Protein AF-0000000076219477 (afdb_homodimer)

Organism: NCBI:txid252671

Solvent-accessible surface area (backbone atoms only — not comparable to full-atom values): 20826 Å² total; per-residue (Å²): 132,78,74,73,70,75,82,69,81,62,61,83,49,70,67,55,50,60,68,28,55,40,70,63,41,78,89,27,73,68,35,37,46,18,29,39,30,30,56,47,82,50,68,60,58,41,40,30,41,45,12,40,71,57,21,25,40,77,76,49,69,50,77,36,80,88,79,38,26,39,40,36,32,34,29,62,70,68,73,87,73,59,63,60,43,90,82,37,52,66,61,28,51,31,57,56,44,70,33,51,40,31,37,34,37,34,31,47,46,81,48,80,42,97,67,62,57,52,76,89,51,76,56,56,56,53,39,55,55,31,40,30,34,25,31,83,48,47,68,62,49,51,52,49,40,51,76,73,64,50,54,73,47,73,40,89,90,37,90,69,35,33,27,36,47,49,86,82,58,51,39,32,36,42,30,46,57,71,75,76,65,74,81,61,69,74,111,130,77,75,74,70,76,84,72,81,61,62,83,49,72,68,56,51,61,67,31,53,39,70,62,40,76,86,28,72,67,36,37,46,18,29,40,30,31,57,47,82,48,67,58,58,40,39,29,40,44,11,40,71,57,22,25,42,76,76,50,69,49,77,38,79,89,80,39,27,38,38,36,33,34,30,62,70,67,74,87,74,59,62,59,44,90,81,37,51,67,60,27,50,31,56,57,45,70,33,51,41,31,37,35,39,33,32,48,47,81,46,80,41,98,67,62,59,52,75,89,50,76,58,58,61,50,41,54,56,32,41,29,34,26,29,85,48,48,69,63,50,50,51,49,41,51,75,72,63,49,55,74,46,74,40,90,90,37,89,70,36,35,28,35,48,49,87,81,56,51,40,32,37,42,28,45,56,70,75,76,66,73,81,62,69,75,110

Nearest PDB structures (foldseek):
  7wsz-assembly1_B  TM=8.412E-01  e=2.397E-16  Homo sapiens
  4kyh-assembly1_A  TM=8.208E-01  e=1.751E-16  Mus musculus
  7wsz-assembly1_A  TM=8.347E-01  e=3.083E-16  Homo sapiens
  1bh5-assembly1_B  TM=8.308E-01  e=6.980E-16  Homo sapiens
  4x2a-assembly1_B  TM=8.405E-01  e=2.033E-15  Mus musculus

InterPro domains:
  IPR004360 Glyoxalase/fosfomycin resistance/dioxygenase domain [PF00903] (34-174)
  IPR029068 Glyoxalase/Bleomycin resistance protein/Dihydroxybiphenyl dioxygenase [G3DSA:3.10.180.10] (10-177)
  IPR029068 Glyoxalase/Bleomycin resistance protein/Dihydroxybiphenyl dioxygenase [SSF54593] (36-178)

Foldseek 3Di:
DPPPPPPPCPDDDPVRVVVVDDDDDPVCPQPDALEAEDEDFDVVLQVCCCCPLVNWDFLDWDADPVQQKIKTKTFDDDPVPQDDCVVPVPVNVCVSRSDDGIYIYIHHPVGPPPPPCVVVDRPDPPPDAAAEDADADQVVSVVSCVVVPWDWAADPVDNQWIWTAGPRGGTYIYHYPCVDDPVPVVD/DPPPPPPPCPDDDPVRVVVVDDDDDPVCPQPDALEAEDEDFDVVLQVCCCCPLVNWDFLDWDADPVQQKIKTKTFDDDPVPQDDCVVPVPVNVCVSRSDDGIYIYIHHPVGVPVPPPPVVDGPDPPPDAAAEDADADQVVSVVSCVVVPWDKAADPVDNQWIWTAGPRGGTYIYHYPCVPDPVPVVD

Structure (mmCIF, N/CA/C/O backbone):
data_AF-0000000076219477-model_v1
#
loop_
_entity.id
_entity.type
_entity.pdbx_description
1 polymer 'Glyoxalase/fosfomycin resistance/dioxygenase domain-containing protein'
#
loop_
_atom_site.group_PDB
_atom_site.id
_atom_site.type_symbol
_atom_site.label_atom_id
_atom_site.label_alt_id
_atom_site.label_comp_id
_atom_site.label_asym_id
_atom_site.label_entity_id
_atom_site.label_seq_id
_atom_site.pdbx_PDB_ins_code
_atom_site.Cartn_x
_atom_site.Cartn_y
_atom_site.Cartn_z
_atom_site.occupancy
_atom_site.B_iso_or_equiv
_atom_site.auth_seq_id
_atom_site.auth_comp_id
_atom_site.auth_asym_id
_atom_site.auth_atom_id
_atom_site.pdbx_PDB_model_num
ATOM 1 N N . MET A 1 1 ? 7.086 50.469 -8.141 1 22.86 1 MET A N 1
ATOM 2 C CA . MET A 1 1 ? 6.59 49.844 -6.91 1 22.86 1 MET A CA 1
ATOM 3 C C . MET A 1 1 ? 6.125 48.406 -7.172 1 22.86 1 MET A C 1
ATOM 5 O O . MET A 1 1 ? 5.129 48.188 -7.863 1 22.86 1 MET A O 1
ATOM 9 N N . THR A 1 2 ? 6.953 47.5 -7.469 1 29.52 2 THR A N 1
ATOM 10 C CA . THR A 1 2 ? 6.742 46.156 -8.008 1 29.52 2 THR A CA 1
ATOM 11 C C . THR A 1 2 ? 5.91 45.312 -7.051 1 29.52 2 THR A C 1
ATOM 13 O O . THR A 1 2 ? 6.277 45.156 -5.887 1 29.52 2 THR A O 1
ATOM 16 N N . SER A 1 3 ? 4.598 45.438 -7.059 1 29.31 3 SER A N 1
ATOM 17 C CA . SER A 1 3 ? 3.678 44.781 -6.145 1 29.31 3 SER A CA 1
ATOM 18 C C . SER A 1 3 ? 4.121 43.344 -5.863 1 29.31 3 SER A C 1
ATOM 20 O O . SER A 1 3 ? 4.328 42.562 -6.789 1 29.31 3 SER A O 1
ATOM 22 N N . VAL A 1 4 ? 5.047 43.156 -4.871 1 31.33 4 VAL A N 1
ATOM 23 C CA . VAL A 1 4 ? 5.363 41.844 -4.367 1 31.33 4 VAL A CA 1
ATOM 24 C C . VAL A 1 4 ? 4.094 41 -4.293 1 31.33 4 VAL A C 1
ATOM 26 O O . VAL A 1 4 ? 3.176 41.312 -3.529 1 31.33 4 VAL A O 1
ATOM 29 N N . VAL A 1 5 ? 3.48 40.625 -5.348 1 36.47 5 VAL A N 1
ATOM 30 C CA . VAL A 1 5 ? 2.424 39.625 -5.25 1 36.47 5 VAL A CA 1
ATOM 31 C C . VAL A 1 5 ? 2.742 38.656 -4.117 1 36.47 5 VAL A C 1
ATOM 33 O O . VAL A 1 5 ? 3.834 38.094 -4.07 1 36.47 5 VAL A O 1
ATOM 36 N N . GLU A 1 6 ? 2.422 38.781 -2.891 1 36.69 6 GLU A N 1
ATOM 37 C CA . GLU A 1 6 ? 2.549 37.906 -1.737 1 36.69 6 GLU A CA 1
ATOM 38 C C . GLU A 1 6 ? 2.5 36.438 -2.16 1 36.69 6 GLU A C 1
ATOM 40 O O . GLU A 1 6 ? 1.602 36.031 -2.9 1 36.69 6 GLU A O 1
ATOM 45 N N . GLU A 1 7 ? 3.5 35.594 -2.438 1 42.44 7 GLU A N 1
ATOM 46 C CA . GLU A 1 7 ? 3.758 34.25 -2.914 1 42.44 7 GLU A CA 1
ATOM 47 C C . GLU A 1 7 ? 2.676 33.281 -2.447 1 42.44 7 GLU A C 1
ATOM 49 O O . GLU A 1 7 ? 2.445 33.125 -1.245 1 42.44 7 GLU A O 1
ATOM 54 N N . GLY A 1 8 ? 1.402 33.125 -2.965 1 53.78 8 GLY A N 1
ATOM 55 C CA . GLY A 1 8 ? 0.161 32.375 -2.811 1 53.78 8 GLY A CA 1
ATOM 56 C C . GLY A 1 8 ? 0.357 31 -2.188 1 53.78 8 GLY A C 1
ATOM 57 O O . GLY A 1 8 ? 1.417 30.391 -2.34 1 53.78 8 GLY A O 1
ATOM 58 N N . VAL A 1 9 ? -0.187 30.812 -0.941 1 63.19 9 VAL A N 1
ATOM 59 C CA . VAL A 1 9 ? -0.087 29.625 -0.119 1 63.19 9 VAL A CA 1
ATOM 60 C C . VAL A 1 9 ? -0.309 28.375 -0.984 1 63.19 9 VAL A C 1
ATOM 62 O O . VAL A 1 9 ? -1.39 28.188 -1.549 1 63.19 9 VAL A O 1
ATOM 65 N N . LEU A 1 10 ? 0.719 27.672 -1.528 1 82.06 10 LEU A N 1
ATOM 66 C CA . LEU A 1 10 ? 0.743 26.531 -2.436 1 82.06 10 LEU A CA 1
ATOM 67 C C . LEU A 1 10 ? 0.233 25.266 -1.741 1 82.06 10 LEU A C 1
ATOM 69 O O . LEU A 1 10 ? -0.262 24.344 -2.396 1 82.06 10 LEU A O 1
ATOM 73 N N . TYR A 1 11 ? 0.264 25.344 -0.424 1 89.94 11 TYR A N 1
ATOM 74 C CA . TYR A 1 11 ? -0.129 24.172 0.359 1 89.94 11 TYR A CA 1
ATOM 75 C C . TYR A 1 11 ? -0.743 24.594 1.689 1 89.94 11 TYR A C 1
ATOM 77 O O . TYR A 1 11 ? -0.588 25.734 2.119 1 89.94 11 TYR A O 1
ATOM 85 N N . PRO A 1 12 ? -1.615 23.766 2.318 1 94.56 12 PRO A N 1
ATOM 86 C CA . PRO A 1 12 ? -2.268 24.125 3.584 1 94.56 12 PRO A CA 1
ATOM 87 C C . PRO A 1 12 ? -1.269 24.484 4.684 1 94.56 12 PRO A C 1
ATOM 89 O O . PRO A 1 12 ? -0.2 23.875 4.773 1 94.56 12 PRO A O 1
ATOM 92 N N . THR A 1 13 ? -1.597 25.375 5.5 1 95 13 THR A N 1
ATOM 93 C CA . THR A 1 13 ? -0.798 25.75 6.664 1 95 13 THR A CA 1
ATOM 94 C C . THR A 1 13 ? -0.937 24.703 7.773 1 95 13 THR A C 1
ATOM 96 O O . THR A 1 13 ? -1.846 23.875 7.738 1 95 13 THR A O 1
ATOM 99 N N . GLU A 1 14 ? -0.02 24.844 8.742 1 95.19 14 GLU A N 1
ATOM 100 C CA . GLU A 1 14 ? -0.086 23.969 9.898 1 95.19 14 GLU A CA 1
ATOM 101 C C . GLU A 1 14 ? -1.429 24.094 10.617 1 95.19 14 GLU A C 1
ATOM 103 O O . GLU A 1 14 ? -1.998 23.094 11.062 1 95.19 14 GLU A O 1
ATOM 108 N N . VAL A 1 15 ? -1.896 25.281 10.781 1 96.44 15 VAL A N 1
ATOM 109 C CA . VAL A 1 15 ? -3.158 25.531 11.469 1 96.44 15 VAL A CA 1
ATOM 110 C C . VAL A 1 15 ? -4.301 24.859 10.711 1 96.44 15 VAL A C 1
ATOM 112 O O . VAL A 1 15 ? -5.168 24.219 11.305 1 96.44 15 VAL A O 1
ATOM 115 N N . GLU A 1 16 ? -4.328 25.016 9.398 1 96.56 16 GLU A N 1
ATOM 116 C CA . GLU A 1 16 ? -5.355 24.391 8.562 1 96.56 16 GLU A CA 1
ATOM 117 C C . GLU A 1 16 ? -5.309 22.875 8.672 1 96.56 16 GLU A C 1
ATOM 119 O O . GLU A 1 16 ? -6.352 22.219 8.734 1 96.56 16 GLU A O 1
ATOM 124 N N . ILE A 1 17 ? -4.09 22.344 8.68 1 97.44 17 ILE A N 1
ATOM 125 C CA . ILE A 1 17 ? -3.906 20.906 8.797 1 97.44 17 ILE A CA 1
ATOM 126 C C . ILE A 1 17 ? -4.457 20.422 10.133 1 97.44 17 ILE A C 1
ATOM 128 O O . ILE A 1 17 ? -5.258 19.484 10.18 1 97.44 17 ILE A O 1
ATOM 132 N N . LYS A 1 18 ? -4.094 21.078 11.211 1 97.38 18 LYS A N 1
ATOM 133 C CA . LYS A 1 18 ? -4.531 20.672 12.547 1 97.38 18 LYS A CA 1
ATOM 134 C C . LYS A 1 18 ? -6.047 20.781 12.688 1 97.38 18 LYS A C 1
ATOM 136 O O . LYS A 1 18 ? -6.676 19.938 13.328 1 97.38 18 LYS A O 1
ATOM 141 N N . ASN A 1 19 ? -6.602 21.766 12.039 1 97.5 19 ASN A N 1
ATOM 142 C CA . ASN A 1 19 ? -8.047 21.969 12.094 1 97.5 19 ASN A CA 1
ATOM 143 C C . ASN A 1 19 ? -8.789 20.906 11.289 1 97.5 19 ASN A C 1
ATOM 145 O O . ASN A 1 19 ? -9.953 20.609 11.555 1 97.5 19 ASN A O 1
ATOM 149 N N . ALA A 1 20 ? -8.117 20.375 10.273 1 97.94 20 ALA A N 1
ATOM 150 C CA . ALA A 1 20 ? -8.742 19.391 9.414 1 97.94 20 ALA A CA 1
ATOM 151 C C . ALA A 1 20 ? -8.758 18.016 10.078 1 97.94 20 ALA A C 1
ATOM 153 O O . ALA A 1 20 ? -9.555 17.141 9.711 1 97.94 20 ALA A O 1
ATOM 154 N N . ILE A 1 21 ? -7.859 17.734 11.031 1 98.5 21 ILE A N 1
ATOM 155 C CA . ILE A 1 21 ? -7.762 16.453 11.711 1 98.5 21 ILE A CA 1
ATOM 156 C C . ILE A 1 21 ? -9.031 16.188 12.516 1 98.5 21 ILE A C 1
ATOM 158 O O . ILE A 1 21 ? -9.492 17.062 13.258 1 98.5 21 ILE A O 1
ATOM 162 N N . GLN A 1 22 ? -9.641 15.07 12.305 1 98 22 GLN A N 1
ATOM 163 C CA . GLN A 1 22 ? -10.82 14.648 13.047 1 98 22 GLN A CA 1
ATOM 164 C C . GLN A 1 22 ? -10.469 13.617 14.117 1 98 22 GLN A C 1
ATOM 166 O O . GLN A 1 22 ? -9.492 12.875 13.977 1 98 22 GLN A O 1
ATOM 171 N N . PRO A 1 23 ? -11.258 13.586 15.148 1 96.81 23 PRO A N 1
ATOM 172 C CA . PRO A 1 23 ? -11.031 12.539 16.141 1 96.81 23 PRO A CA 1
ATOM 173 C C . PRO A 1 23 ? -11.289 11.141 15.602 1 96.81 23 PRO A C 1
ATOM 175 O O . PRO A 1 23 ? -12.195 10.945 14.797 1 96.81 23 PRO A O 1
ATOM 178 N N . LYS A 1 24 ? -10.5 10.258 16.094 1 96.38 24 LYS A N 1
ATOM 179 C CA . LYS A 1 24 ? -10.672 8.859 15.703 1 96.38 24 LYS A CA 1
ATOM 180 C C . LYS A 1 24 ? -12 8.305 16.219 1 96.38 24 LYS A C 1
ATOM 182 O O . LYS A 1 24 ? -12.266 8.32 17.422 1 96.38 24 LYS A O 1
ATOM 187 N N . PRO A 1 25 ? -12.781 7.824 15.273 1 97.06 25 PRO A N 1
ATOM 188 C CA . PRO A 1 25 ? -14.016 7.188 15.75 1 97.06 25 PRO A CA 1
ATOM 189 C C . PRO A 1 25 ? -13.75 5.875 16.484 1 97.06 25 PRO A C 1
ATOM 191 O O . PRO A 1 25 ? -12.867 5.109 16.094 1 97.06 25 PRO A O 1
ATOM 194 N N . LYS A 1 26 ? -14.57 5.594 17.469 1 95.5 26 LYS A N 1
ATOM 195 C CA . LYS A 1 26 ? -14.406 4.398 18.297 1 95.5 26 LYS A CA 1
ATOM 196 C C . LYS A 1 26 ? -14.508 3.135 17.438 1 95.5 26 LYS A C 1
ATOM 198 O O . LYS A 1 26 ? -13.75 2.182 17.641 1 95.5 26 LYS A O 1
ATOM 203 N N . ILE A 1 27 ? -15.359 3.131 16.516 1 95.19 27 ILE A N 1
ATOM 204 C CA . ILE A 1 27 ? -15.625 1.941 15.703 1 95.19 27 ILE A CA 1
ATOM 205 C C . ILE A 1 27 ? -14.383 1.582 14.891 1 95.19 27 ILE A C 1
ATOM 207 O O . ILE A 1 27 ? -14.234 0.438 14.453 1 95.19 27 ILE A O 1
ATOM 211 N N . ALA A 1 28 ? -13.445 2.541 14.656 1 95.81 28 ALA A N 1
ATOM 212 C CA . ALA A 1 28 ? -12.328 2.336 13.742 1 95.81 28 ALA A CA 1
ATOM 213 C C . ALA A 1 28 ? -11.07 1.921 14.492 1 95.81 28 ALA A C 1
ATOM 215 O O . ALA A 1 28 ? -9.992 1.797 13.906 1 95.81 28 ALA A O 1
ATOM 216 N N . GLU A 1 29 ? -11.203 1.658 15.789 1 94.69 29 GLU A N 1
ATOM 217 C CA . GLU A 1 29 ? -10.062 1.355 16.641 1 94.69 29 GLU A CA 1
ATOM 218 C C . GLU A 1 29 ? -9.32 0.114 16.156 1 94.69 29 GLU A C 1
ATOM 220 O O . GLU A 1 29 ? -8.094 0.037 16.25 1 94.69 29 GLU A O 1
ATOM 225 N N . ASP A 1 30 ? -10.07 -0.846 15.523 1 93.88 30 ASP A N 1
ATOM 226 C CA . ASP A 1 30 ? -9.43 -2.098 15.125 1 93.88 30 ASP A CA 1
ATOM 227 C C . ASP A 1 30 ? -9.438 -2.256 13.609 1 93.88 30 ASP A C 1
ATOM 229 O O . ASP A 1 30 ? -9.352 -3.373 13.094 1 93.88 30 ASP A O 1
ATOM 233 N N . PHE A 1 31 ? -9.633 -1.105 12.906 1 97.19 31 PHE A N 1
ATOM 234 C CA . PHE A 1 31 ? -9.445 -1.153 11.461 1 97.19 31 PHE A CA 1
ATOM 235 C C . PHE A 1 31 ? -7.977 -1.38 11.117 1 97.19 31 PHE A C 1
ATOM 237 O O . PHE A 1 31 ? -7.09 -1.034 11.906 1 97.19 31 PHE A O 1
ATOM 244 N N . LEU A 1 32 ? -7.781 -1.981 10 1 96.75 32 LEU A N 1
ATOM 245 C CA . LEU A 1 32 ? -6.43 -2.34 9.594 1 96.75 32 LEU A CA 1
ATOM 246 C C . LEU A 1 32 ? -6.281 -2.266 8.078 1 96.75 32 LEU A C 1
ATOM 248 O O . LEU A 1 32 ? -7.168 -2.697 7.34 1 96.75 32 LEU A O 1
ATOM 252 N N . LEU A 1 33 ? -5.156 -1.639 7.613 1 98.38 33 LEU A N 1
ATOM 253 C CA . LEU A 1 33 ? -4.824 -1.738 6.199 1 98.38 33 LEU A CA 1
ATOM 254 C C . LEU A 1 33 ? -4.273 -3.121 5.863 1 98.38 33 LEU A C 1
ATOM 256 O O . LEU A 1 33 ? -3.068 -3.357 5.98 1 98.38 33 LEU A O 1
ATOM 260 N N . ALA A 1 34 ? -5.102 -3.953 5.363 1 97.69 34 ALA A N 1
ATOM 261 C CA . ALA A 1 34 ? -4.723 -5.352 5.184 1 97.69 34 ALA A CA 1
ATOM 262 C C . ALA A 1 34 ? -3.924 -5.543 3.898 1 97.69 34 ALA A C 1
ATOM 264 O O . ALA A 1 34 ? -3.064 -6.426 3.82 1 97.69 34 ALA A O 1
ATOM 265 N N . GLU A 1 35 ? -4.262 -4.762 2.902 1 97.81 35 GLU A N 1
ATOM 266 C CA . GLU A 1 35 ? -3.562 -4.957 1.635 1 97.81 35 GLU A CA 1
ATOM 267 C C . GLU A 1 35 ? -3.658 -3.717 0.753 1 97.81 35 GLU A C 1
ATOM 269 O O . GLU A 1 35 ? -4.52 -2.859 0.968 1 97.81 35 GLU A O 1
ATOM 274 N N . VAL A 1 36 ? -2.689 -3.605 -0.087 1 96.44 36 VAL A N 1
ATOM 275 C CA . VAL A 1 36 ? -2.73 -2.68 -1.214 1 96.44 36 VAL A CA 1
ATOM 276 C C . VAL A 1 36 ? -2.719 -3.459 -2.525 1 96.44 36 VAL A C 1
ATOM 278 O O . VAL A 1 36 ? -1.983 -4.441 -2.664 1 96.44 36 VAL A O 1
ATOM 281 N N . SER A 1 37 ? -3.551 -3.021 -3.447 1 93.5 37 SER A N 1
ATOM 282 C CA . SER A 1 37 ? -3.686 -3.756 -4.699 1 93.5 37 SER A CA 1
ATOM 283 C C . SER A 1 37 ? -3.197 -2.926 -5.883 1 93.5 37 SER A C 1
ATOM 285 O O . SER A 1 37 ? -3.504 -1.737 -5.98 1 93.5 37 SER A O 1
ATOM 287 N N . ILE A 1 38 ? -2.453 -3.572 -6.754 1 90.38 38 ILE A N 1
ATOM 288 C CA . ILE A 1 38 ? -2.029 -2.963 -8.008 1 90.38 38 ILE A CA 1
ATOM 289 C C . ILE A 1 38 ? -2.262 -3.938 -9.164 1 90.38 38 ILE A C 1
ATOM 291 O O . ILE A 1 38 ? -2.516 -5.121 -8.938 1 90.38 38 ILE A O 1
ATOM 295 N N . ARG A 1 39 ? -2.148 -3.402 -10.352 1 88.69 39 ARG A N 1
ATOM 296 C CA . ARG A 1 39 ? -2.25 -4.238 -11.547 1 88.69 39 ARG A CA 1
ATOM 297 C C . ARG A 1 39 ? -0.867 -4.578 -12.094 1 88.69 39 ARG A C 1
ATOM 299 O O . ARG A 1 39 ? 0.061 -3.773 -11.992 1 88.69 39 ARG A O 1
ATOM 306 N N . ILE A 1 40 ? -0.82 -5.758 -12.672 1 90.06 40 ILE A N 1
ATOM 307 C CA . ILE A 1 40 ? 0.445 -6.172 -13.266 1 90.06 40 ILE A CA 1
ATOM 308 C C . ILE A 1 40 ? 0.195 -6.746 -14.656 1 90.06 40 ILE A C 1
ATOM 310 O O . ILE A 1 40 ? -0.929 -7.133 -14.984 1 90.06 40 ILE A O 1
ATOM 314 N N . SER A 1 41 ? 1.311 -6.84 -15.453 1 87.94 41 SER A N 1
ATOM 315 C CA . SER A 1 41 ? 1.146 -7.25 -16.844 1 87.94 41 SER A CA 1
ATOM 316 C C . SER A 1 41 ? 1.877 -8.562 -17.125 1 87.94 41 SER A C 1
ATOM 318 O O . SER A 1 41 ? 1.594 -9.234 -18.109 1 87.94 41 SER A O 1
ATOM 320 N N . ASN A 1 42 ? 2.805 -8.93 -16.312 1 91.31 42 ASN A N 1
ATOM 321 C CA . ASN A 1 42 ? 3.598 -10.141 -16.484 1 91.31 42 ASN A CA 1
ATOM 322 C C . ASN A 1 42 ? 3.777 -10.891 -15.164 1 91.31 42 ASN A C 1
ATOM 324 O O . ASN A 1 42 ? 4.766 -10.68 -14.461 1 91.31 42 ASN A O 1
ATOM 328 N N . PRO A 1 43 ? 2.875 -11.82 -14.93 1 95.5 43 PRO A N 1
ATOM 329 C CA . PRO A 1 43 ? 2.863 -12.492 -13.625 1 95.5 43 PRO A CA 1
ATOM 330 C C . PRO A 1 43 ? 4.164 -13.234 -13.336 1 95.5 43 PRO A C 1
ATOM 332 O O . PRO A 1 43 ? 4.684 -13.156 -12.219 1 95.5 43 PRO A O 1
ATOM 335 N N . LEU A 1 44 ? 4.707 -13.906 -14.273 1 97.62 44 LEU A N 1
ATOM 336 C CA . LEU A 1 44 ? 5.879 -14.734 -14 1 97.62 44 LEU A CA 1
ATOM 337 C C . LEU A 1 44 ? 7.09 -13.867 -13.68 1 97.62 44 LEU A C 1
ATOM 339 O O . LEU A 1 44 ? 7.859 -14.18 -12.773 1 97.62 44 LEU A O 1
ATOM 343 N N . ALA A 1 45 ? 7.297 -12.742 -14.438 1 96.81 45 ALA A N 1
ATOM 344 C CA . ALA A 1 45 ? 8.359 -11.789 -14.117 1 96.81 45 ALA A CA 1
ATOM 345 C C . ALA A 1 45 ? 8.141 -11.172 -12.734 1 96.81 45 ALA A C 1
ATOM 347 O O . ALA A 1 45 ? 9.102 -10.945 -11.992 1 96.81 45 ALA A O 1
ATOM 348 N N . THR A 1 46 ? 6.867 -10.898 -12.453 1 97 46 THR A N 1
ATOM 349 C CA . THR A 1 46 ? 6.512 -10.328 -11.164 1 97 46 THR A CA 1
ATOM 350 C C . THR A 1 46 ? 6.867 -11.289 -10.031 1 97 46 THR A C 1
ATOM 352 O O . THR A 1 46 ? 7.508 -10.898 -9.055 1 97 46 THR A O 1
ATOM 355 N N . ILE A 1 47 ? 6.488 -12.531 -10.172 1 98.75 47 ILE A N 1
ATOM 356 C CA . ILE A 1 47 ? 6.746 -13.531 -9.148 1 98.75 47 ILE A CA 1
ATOM 357 C C . ILE A 1 47 ? 8.25 -13.672 -8.93 1 98.75 47 ILE A C 1
ATOM 359 O O . ILE A 1 47 ? 8.727 -13.664 -7.789 1 98.75 47 ILE A O 1
ATOM 363 N N . LYS A 1 48 ? 9.016 -13.711 -9.984 1 98.56 48 LYS A N 1
ATOM 364 C CA . LYS A 1 48 ? 10.469 -13.82 -9.883 1 98.56 48 LYS A CA 1
ATOM 365 C C . LYS A 1 48 ? 11.062 -12.617 -9.156 1 98.56 48 LYS A C 1
ATOM 367 O O . LYS A 1 48 ? 11.922 -12.773 -8.289 1 98.56 48 LYS A O 1
ATOM 372 N N . PHE A 1 49 ? 10.602 -11.469 -9.492 1 98.31 49 PHE A N 1
ATOM 373 C CA . PHE A 1 49 ? 11.141 -10.242 -8.914 1 98.31 49 PHE A CA 1
ATOM 374 C C . PHE A 1 49 ? 10.781 -10.133 -7.438 1 98.31 49 PHE A C 1
ATOM 376 O O . PHE A 1 49 ? 11.664 -9.914 -6.598 1 98.31 49 PHE A O 1
ATOM 383 N N . TYR A 1 50 ? 9.562 -10.266 -7.066 1 98.81 50 TYR A N 1
ATOM 384 C CA . TYR A 1 50 ? 9.109 -9.984 -5.711 1 98.81 50 TYR A CA 1
ATOM 385 C C . TYR A 1 50 ? 9.547 -11.078 -4.75 1 98.81 50 TYR A C 1
ATOM 387 O O . TYR A 1 50 ? 9.758 -10.828 -3.561 1 98.81 50 TYR A O 1
ATOM 395 N N . THR A 1 51 ? 9.719 -12.352 -5.234 1 98.75 51 THR A N 1
ATOM 396 C CA . THR A 1 51 ? 10.234 -13.398 -4.355 1 98.75 51 THR A CA 1
ATOM 397 C C . THR A 1 51 ? 11.758 -13.414 -4.363 1 98.75 51 THR A C 1
ATOM 399 O O . THR A 1 51 ? 12.391 -13.398 -3.305 1 98.75 51 THR A O 1
ATOM 402 N N . GLY A 1 52 ? 12.367 -13.297 -5.496 1 98.25 52 GLY A N 1
ATOM 403 C CA . GLY A 1 52 ? 13.805 -13.484 -5.637 1 98.25 52 GLY A CA 1
ATOM 404 C C . GLY A 1 52 ? 14.594 -12.219 -5.355 1 98.25 52 GLY A C 1
ATOM 405 O O . GLY A 1 52 ? 15.664 -12.273 -4.738 1 98.25 52 GLY A O 1
ATOM 406 N N . VAL A 1 53 ? 14.125 -11.078 -5.801 1 98.06 53 VAL A N 1
ATOM 407 C CA . VAL A 1 53 ? 14.852 -9.82 -5.652 1 98.06 53 VAL A CA 1
ATOM 408 C C . VAL A 1 53 ? 14.484 -9.164 -4.324 1 98.06 53 VAL A C 1
ATOM 410 O O . VAL A 1 53 ? 15.359 -8.875 -3.506 1 98.06 53 VAL A O 1
ATOM 413 N N . LEU A 1 54 ? 13.211 -9.047 -4.031 1 98.5 54 LEU A N 1
ATOM 414 C CA . LEU A 1 54 ? 12.781 -8.344 -2.826 1 98.5 54 LEU A CA 1
ATOM 415 C C . LEU A 1 54 ? 12.711 -9.297 -1.636 1 98.5 54 LEU A C 1
ATOM 417 O O . LEU A 1 54 ? 12.711 -8.859 -0.483 1 98.5 54 LEU A O 1
ATOM 421 N N . GLY A 1 55 ? 12.602 -10.578 -1.944 1 98.5 55 GLY A N 1
ATOM 422 C CA . GLY A 1 55 ? 12.562 -11.547 -0.86 1 98.5 55 GLY A CA 1
ATOM 423 C C . GLY A 1 55 ? 11.195 -11.664 -0.218 1 98.5 55 GLY A C 1
ATOM 424 O O . GLY A 1 55 ? 11.078 -12.07 0.941 1 98.5 55 GLY A O 1
ATOM 425 N N . MET A 1 56 ? 10.133 -11.281 -0.899 1 98.81 56 MET A N 1
ATOM 426 C CA . MET A 1 56 ? 8.781 -11.484 -0.387 1 98.81 56 MET A CA 1
ATOM 427 C C . MET A 1 56 ? 8.336 -12.93 -0.582 1 98.81 56 MET A C 1
ATOM 429 O O . MET A 1 56 ? 8.938 -13.672 -1.359 1 98.81 56 MET A O 1
ATOM 433 N N . THR A 1 57 ? 7.336 -13.312 0.173 1 98.62 57 THR A N 1
ATOM 434 C CA . THR A 1 57 ? 6.68 -14.609 0.02 1 98.62 57 THR A CA 1
ATOM 435 C C . THR A 1 57 ? 5.375 -14.469 -0.761 1 98.62 57 THR A C 1
ATOM 437 O O . THR A 1 57 ? 4.574 -13.578 -0.48 1 98.62 57 THR A O 1
ATOM 440 N N . LEU A 1 58 ? 5.234 -15.227 -1.846 1 98.69 58 LEU A N 1
ATOM 441 C CA . LEU A 1 58 ? 3.914 -15.375 -2.445 1 98.69 58 LEU A CA 1
ATOM 442 C C . LEU A 1 58 ? 2.994 -16.188 -1.538 1 98.69 58 LEU A C 1
ATOM 444 O O . LEU A 1 58 ? 3.115 -17.406 -1.459 1 98.69 58 LEU A O 1
ATOM 448 N N . LEU A 1 59 ? 2.088 -15.555 -0.889 1 98.25 59 LEU A N 1
ATOM 449 C CA . LEU A 1 59 ? 1.239 -16.203 0.105 1 98.25 59 LEU A CA 1
ATOM 450 C C . LEU A 1 59 ? 0.19 -17.078 -0.565 1 98.25 59 LEU A C 1
ATOM 452 O O . LEU A 1 59 ? -0.128 -18.156 -0.069 1 98.25 59 LEU A O 1
ATOM 456 N N . THR A 1 60 ? -0.425 -16.562 -1.581 1 97.94 60 THR A N 1
ATOM 457 C CA . THR A 1 60 ? -1.507 -17.25 -2.277 1 97.94 60 THR A CA 1
ATOM 458 C C . THR A 1 60 ? -1.781 -16.594 -3.629 1 97.94 60 THR A C 1
ATOM 460 O O . THR A 1 60 ? -1.27 -15.516 -3.916 1 97.94 60 THR A O 1
ATOM 463 N N . TRP A 1 61 ? -2.457 -17.312 -4.457 1 97.69 61 TRP A N 1
ATOM 464 C CA . TRP A 1 61 ? -2.984 -16.812 -5.723 1 97.69 61 TRP A CA 1
ATOM 465 C C . TRP A 1 61 ? -4.277 -17.531 -6.094 1 97.69 61 TRP A C 1
ATOM 467 O O . TRP A 1 61 ? -4.547 -18.625 -5.602 1 97.69 61 TRP A O 1
ATOM 477 N N . TRP A 1 62 ? -5.117 -16.797 -6.812 1 96.12 62 TRP A N 1
ATOM 478 C CA . TRP A 1 62 ? -6.352 -17.406 -7.297 1 96.12 62 TRP A CA 1
ATOM 479 C C . TRP A 1 62 ? -6.812 -16.75 -8.594 1 96.12 62 TRP A C 1
ATOM 481 O O . TRP A 1 62 ? -6.426 -15.625 -8.898 1 96.12 62 TRP A O 1
ATOM 491 N N . ASN A 1 63 ? -7.547 -17.562 -9.352 1 93.56 63 ASN A N 1
ATOM 492 C CA . ASN A 1 63 ? -8.234 -17.047 -10.539 1 93.56 63 ASN A CA 1
ATOM 493 C C . ASN A 1 63 ? -9.641 -16.578 -10.203 1 93.56 63 ASN A C 1
ATOM 495 O O . ASN A 1 63 ? -10.383 -17.266 -9.5 1 93.56 63 ASN A O 1
ATOM 499 N N . ASP A 1 64 ? -9.914 -15.398 -10.656 1 88.81 64 ASP A N 1
ATOM 500 C CA . ASP A 1 64 ? -11.273 -14.875 -10.547 1 88.81 64 ASP A CA 1
ATOM 501 C C . ASP A 1 64 ? -11.953 -14.812 -11.914 1 88.81 64 ASP A C 1
ATOM 503 O O . ASP A 1 64 ? -11.641 -13.945 -12.727 1 88.81 64 ASP A O 1
ATOM 507 N N . GLN A 1 65 ? -12.938 -15.664 -12.117 1 86.62 65 GLN A N 1
ATOM 508 C CA . GLN A 1 65 ? -13.609 -15.758 -13.406 1 86.62 65 GLN A CA 1
ATOM 509 C C . GLN A 1 65 ? -14.484 -14.531 -13.664 1 86.62 65 GLN A C 1
ATOM 511 O O . GLN A 1 65 ? -14.633 -14.102 -14.812 1 86.62 65 GLN A O 1
ATOM 516 N N . LYS A 1 66 ? -15.016 -14.023 -12.625 1 80.69 66 LYS A N 1
ATOM 517 C CA . LYS A 1 66 ? -15.922 -12.883 -12.75 1 80.69 66 LYS A CA 1
ATOM 518 C C . LYS A 1 66 ? -15.172 -11.633 -13.211 1 80.69 66 LYS A C 1
ATOM 520 O O . LYS A 1 66 ? -15.625 -10.93 -14.117 1 80.69 66 LYS A O 1
ATOM 525 N N . THR A 1 67 ? -14.039 -11.367 -12.578 1 79.62 67 THR A N 1
ATOM 526 C CA . THR A 1 67 ? -13.258 -10.188 -12.93 1 79.62 67 THR A CA 1
ATOM 527 C C . THR A 1 67 ? -12.234 -10.523 -14.016 1 79.62 67 THR A C 1
ATOM 529 O O . THR A 1 67 ? -11.578 -9.625 -14.555 1 79.62 67 THR A O 1
ATOM 532 N N . ARG A 1 68 ? -12.141 -11.82 -14.367 1 88 68 ARG A N 1
ATOM 533 C CA . ARG A 1 68 ? -11.18 -12.32 -15.344 1 88 68 ARG A CA 1
ATOM 534 C C . ARG A 1 68 ? -9.766 -11.883 -14.984 1 88 68 ARG A C 1
ATOM 536 O O . ARG A 1 68 ? -9.047 -11.32 -15.82 1 88 68 ARG A O 1
ATOM 543 N N . THR A 1 69 ? -9.422 -12.117 -13.773 1 90.06 69 THR A N 1
ATOM 544 C CA . THR A 1 69 ? -8.102 -11.781 -13.258 1 90.06 69 THR A CA 1
ATOM 545 C C . THR A 1 69 ? -7.508 -12.961 -12.484 1 90.06 69 THR A C 1
ATOM 547 O O . THR A 1 69 ? -8.242 -13.828 -12 1 90.06 69 THR A O 1
ATOM 550 N N . THR A 1 70 ? -6.199 -13.031 -12.5 1 94.94 70 THR A N 1
ATOM 551 C CA . THR A 1 70 ? -5.469 -13.797 -11.5 1 94.94 70 THR A CA 1
ATOM 552 C C . THR A 1 70 ? -4.832 -12.867 -10.469 1 94.94 70 THR A C 1
ATOM 554 O O . THR A 1 70 ? -4.168 -11.891 -10.836 1 94.94 70 THR A O 1
ATOM 557 N N . ASN A 1 71 ? -5.094 -13.156 -9.227 1 95.94 71 ASN A N 1
ATOM 558 C CA . ASN A 1 71 ? -4.59 -12.32 -8.141 1 95.94 71 ASN A CA 1
ATOM 559 C C . ASN A 1 71 ? -3.482 -13.023 -7.355 1 95.94 71 ASN A C 1
ATOM 561 O O . ASN A 1 71 ? -3.613 -14.203 -7.008 1 95.94 71 ASN A O 1
ATOM 565 N N . TYR A 1 72 ? -2.391 -12.344 -7.207 1 98.25 72 TYR A N 1
ATOM 566 C CA . TYR A 1 72 ? -1.228 -12.797 -6.457 1 98.25 72 TYR A CA 1
ATOM 567 C C . TYR A 1 72 ? -1.008 -11.938 -5.215 1 98.25 72 TYR A C 1
ATOM 569 O O . TYR A 1 72 ? -1.008 -10.711 -5.297 1 98.25 72 TYR A O 1
ATOM 577 N N . VAL A 1 73 ? -0.843 -12.57 -4.027 1 98.69 73 VAL A N 1
ATOM 578 C CA . VAL A 1 73 ? -0.628 -11.805 -2.807 1 98.69 73 VAL A CA 1
ATOM 579 C C . VAL A 1 73 ? 0.788 -12.039 -2.287 1 98.69 73 VAL A C 1
ATOM 581 O O . VAL A 1 73 ? 1.176 -13.18 -2.021 1 98.69 73 VAL A O 1
ATOM 584 N N . PHE A 1 74 ? 1.545 -10.953 -2.18 1 98.81 74 PHE A N 1
ATOM 585 C CA . PHE A 1 74 ? 2.916 -10.984 -1.684 1 98.81 74 PHE A CA 1
ATOM 586 C C . PHE A 1 74 ? 3.021 -10.281 -0.335 1 98.81 74 PHE A C 1
ATOM 588 O O . PHE A 1 74 ? 2.303 -9.312 -0.075 1 98.81 74 PHE A O 1
ATOM 595 N N . THR A 1 75 ? 3.938 -10.766 0.556 1 98.69 75 THR A N 1
ATOM 596 C CA . THR A 1 75 ? 4.211 -10.086 1.816 1 98.69 75 THR A CA 1
ATOM 597 C C . THR A 1 75 ? 5.625 -10.391 2.303 1 98.69 75 THR A C 1
ATOM 599 O O . THR A 1 75 ? 6.23 -11.383 1.883 1 98.69 75 THR A O 1
ATOM 602 N N . PHE A 1 76 ? 6.211 -9.453 3.025 1 98.5 76 PHE A N 1
ATOM 603 C CA . PHE A 1 76 ? 7.391 -9.789 3.812 1 98.5 76 PHE A CA 1
ATOM 604 C C . PHE A 1 76 ? 7.004 -10.531 5.086 1 98.5 76 PHE A C 1
ATOM 606 O O . PHE A 1 76 ? 6.289 -9.984 5.934 1 98.5 76 PHE A O 1
ATOM 613 N N . VAL A 1 77 ? 7.48 -11.781 5.227 1 97.75 77 VAL A N 1
ATOM 614 C CA . VAL A 1 77 ? 7.086 -12.562 6.395 1 97.75 77 VAL A CA 1
ATOM 615 C C . VAL A 1 77 ? 8.07 -13.719 6.598 1 97.75 77 VAL A C 1
ATOM 617 O O . VAL A 1 77 ? 8.695 -14.18 5.645 1 97.75 77 VAL A O 1
ATOM 620 N N . ASP A 1 78 ? 8.25 -14.07 7.852 1 96.69 78 ASP A N 1
ATOM 621 C CA . ASP A 1 78 ? 8.883 -15.352 8.156 1 96.69 78 ASP A CA 1
ATOM 622 C C . ASP A 1 78 ? 7.98 -16.516 7.754 1 96.69 78 ASP A C 1
ATOM 624 O O . ASP A 1 78 ? 6.887 -16.672 8.297 1 96.69 78 ASP A O 1
ATOM 628 N N . GLU A 1 79 ? 8.469 -17.328 6.82 1 95.44 79 GLU A N 1
ATOM 629 C CA . GLU A 1 79 ? 7.66 -18.422 6.281 1 95.44 79 GLU A CA 1
ATOM 630 C C . GLU A 1 79 ? 7.258 -19.391 7.375 1 95.44 79 GLU A C 1
ATOM 632 O O . GLU A 1 79 ? 6.227 -20.062 7.266 1 95.44 79 GLU A O 1
ATOM 637 N N . ALA A 1 80 ? 7.988 -19.391 8.438 1 96 80 ALA A N 1
ATOM 638 C CA . ALA A 1 80 ? 7.766 -20.344 9.516 1 96 80 ALA A CA 1
ATOM 639 C C . ALA A 1 80 ? 6.445 -20.078 10.234 1 96 80 ALA A C 1
ATOM 641 O O . ALA A 1 80 ? 5.891 -20.953 10.891 1 96 80 ALA A O 1
ATOM 642 N N . ILE A 1 81 ? 5.906 -18.875 10.109 1 96.88 81 ILE A N 1
ATOM 643 C CA . ILE A 1 81 ? 4.734 -18.516 10.906 1 96.88 81 ILE A CA 1
ATOM 644 C C . ILE A 1 81 ? 3.484 -18.562 10.023 1 96.88 81 ILE A C 1
ATOM 646 O O . ILE A 1 81 ? 2.377 -18.297 10.492 1 96.88 81 ILE A O 1
ATOM 650 N N . ILE A 1 82 ? 3.6 -18.906 8.789 1 97.56 82 ILE A N 1
ATOM 651 C CA . ILE A 1 82 ? 2.463 -18.969 7.875 1 97.56 82 ILE A CA 1
ATOM 652 C C . ILE A 1 82 ? 1.628 -20.203 8.18 1 97.56 82 ILE A C 1
ATOM 654 O O . ILE A 1 82 ? 2.131 -21.328 8.109 1 97.56 82 ILE A O 1
ATOM 658 N N . PRO A 1 83 ? 0.367 -20 8.516 1 97.38 83 PRO A N 1
ATOM 659 C CA . PRO A 1 83 ? -0.466 -21.188 8.695 1 97.38 83 PRO A CA 1
ATOM 660 C C . PRO A 1 83 ? -0.7 -21.953 7.391 1 97.38 83 PRO A C 1
ATOM 662 O O . PRO A 1 83 ? -0.82 -21.328 6.328 1 97.38 83 PRO A O 1
ATOM 665 N N . PRO A 1 84 ? -0.791 -23.297 7.457 1 96.5 84 PRO A N 1
ATOM 666 C CA . PRO A 1 84 ? -1.002 -24.094 6.238 1 96.5 84 PRO A CA 1
ATOM 667 C C . PRO A 1 84 ? -2.379 -23.859 5.617 1 96.5 84 PRO A C 1
ATOM 669 O O . PRO A 1 84 ? -3.395 -24.25 6.195 1 96.5 84 PRO A O 1
ATOM 672 N N . LYS A 1 85 ? -2.363 -23.297 4.508 1 95.19 85 LYS A N 1
ATOM 673 C CA . LYS A 1 85 ? -3.615 -23 3.812 1 95.19 85 LYS A CA 1
ATOM 674 C C . LYS A 1 85 ? -4.398 -24.281 3.527 1 95.19 85 LYS A C 1
ATOM 676 O O . LYS A 1 85 ? -5.621 -24.312 3.676 1 95.19 85 LYS A O 1
ATOM 681 N N . GLU A 1 86 ? -3.729 -25.312 3.09 1 94.62 86 GLU A N 1
ATOM 682 C CA . GLU A 1 86 ? -4.355 -26.578 2.689 1 94.62 86 GLU A CA 1
ATOM 683 C C . GLU A 1 86 ? -5.074 -27.234 3.863 1 94.62 86 GLU A C 1
ATOM 685 O O . GLU A 1 86 ? -6.039 -27.969 3.67 1 94.62 86 GLU A O 1
ATOM 690 N N . ARG A 1 87 ? -4.625 -26.984 5.074 1 95.81 87 ARG A N 1
ATOM 691 C CA . ARG A 1 87 ? -5.215 -27.578 6.27 1 95.81 87 ARG A CA 1
ATOM 692 C C . ARG A 1 87 ? -6.465 -26.812 6.695 1 95.81 87 ARG A C 1
ATOM 694 O O . ARG A 1 87 ? -7.473 -27.422 7.07 1 95.81 87 ARG A O 1
ATOM 701 N N . ASP A 1 88 ? -6.418 -25.484 6.691 1 96 88 ASP A N 1
ATOM 702 C CA . ASP A 1 88 ? -7.52 -24.625 7.094 1 96 88 ASP A CA 1
ATOM 703 C C . ASP A 1 88 ? -7.461 -23.281 6.359 1 96 88 ASP A C 1
ATOM 705 O O . ASP A 1 88 ? -6.832 -22.328 6.832 1 96 88 ASP A O 1
ATOM 709 N N . GLU A 1 89 ? -8.141 -23.234 5.246 1 94 89 GLU A N 1
ATOM 710 C CA . GLU A 1 89 ? -8.102 -22.047 4.391 1 94 89 GLU A CA 1
ATOM 711 C C . GLU A 1 89 ? -8.664 -20.828 5.113 1 94 89 GLU A C 1
ATOM 713 O O . GLU A 1 89 ? -8.188 -19.703 4.914 1 94 89 GLU A O 1
ATOM 718 N N . ASN A 1 90 ? -9.68 -21.047 5.906 1 92 90 ASN A N 1
ATOM 719 C CA . ASN A 1 90 ? -10.273 -19.938 6.652 1 92 90 ASN A CA 1
ATOM 720 C C . ASN A 1 90 ? -9.289 -19.344 7.656 1 92 90 ASN A C 1
ATOM 722 O O . ASN A 1 90 ? -9.18 -18.125 7.77 1 92 90 ASN A O 1
ATOM 726 N N . HIS A 1 91 ? -8.625 -20.25 8.328 1 94.56 91 HIS A N 1
ATOM 727 C CA . HIS A 1 91 ? -7.617 -19.797 9.273 1 94.56 91 HIS A CA 1
ATOM 728 C C . HIS A 1 91 ? -6.496 -19.047 8.562 1 94.56 91 HIS A C 1
ATOM 730 O O . HIS A 1 91 ? -6.039 -18 9.039 1 94.56 91 HIS A O 1
ATOM 736 N N . PHE A 1 92 ? -6.066 -19.547 7.414 1 96.62 92 PHE A N 1
ATOM 737 C CA . PHE A 1 92 ? -5.035 -18.922 6.602 1 96.62 92 PHE A CA 1
ATOM 738 C C . PHE A 1 92 ? -5.469 -17.531 6.164 1 96.62 92 PHE A C 1
ATOM 740 O O . PHE A 1 92 ? -4.715 -16.562 6.309 1 96.62 92 PHE A O 1
ATOM 747 N N . ASN A 1 93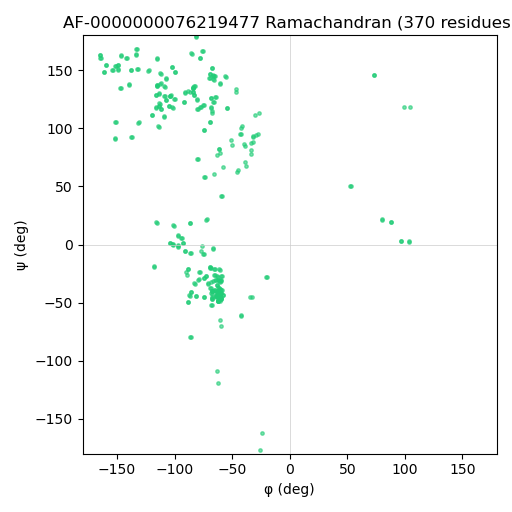 ? -6.637 -17.391 5.699 1 94.38 93 ASN A N 1
ATOM 748 C CA . ASN A 1 93 ? -7.137 -16.109 5.211 1 94.38 93 ASN A CA 1
ATOM 749 C C . ASN A 1 93 ? -7.301 -15.102 6.344 1 94.38 93 ASN A C 1
ATOM 751 O O . ASN A 1 93 ? -6.992 -13.914 6.18 1 94.38 93 ASN A O 1
ATOM 755 N N . LYS A 1 94 ? -7.789 -15.578 7.473 1 93.44 94 LYS A N 1
ATOM 756 C CA . LYS A 1 94 ? -7.887 -14.703 8.641 1 93.44 94 LYS A CA 1
ATOM 757 C C . LYS A 1 94 ? -6.516 -14.172 9.047 1 93.44 94 LYS A C 1
ATOM 759 O O . LYS A 1 94 ? -6.359 -12.977 9.305 1 93.44 94 LYS A O 1
ATOM 764 N N . TRP A 1 95 ? -5.594 -15.07 9.086 1 96.25 95 TRP A N 1
ATOM 765 C CA . TRP A 1 95 ? -4.227 -14.695 9.438 1 96.25 95 TRP A CA 1
ATOM 766 C C . TRP A 1 95 ? -3.676 -13.672 8.453 1 96.25 95 TRP A C 1
ATOM 768 O O . TRP A 1 95 ? -3.141 -12.641 8.852 1 96.25 95 TRP A O 1
ATOM 778 N N . ARG A 1 96 ? -3.855 -13.898 7.164 1 96.38 96 ARG A N 1
ATOM 779 C CA . ARG A 1 96 ? -3.354 -13.047 6.09 1 96.38 96 ARG A CA 1
ATOM 780 C C . ARG A 1 96 ? -3.975 -11.656 6.152 1 96.38 96 ARG A C 1
ATOM 782 O O . ARG A 1 96 ? -3.281 -10.656 5.988 1 96.38 96 ARG A O 1
ATOM 789 N N . LEU A 1 97 ? -5.23 -11.602 6.449 1 94.94 97 LEU A N 1
ATOM 790 C CA . LEU A 1 97 ? -5.969 -10.352 6.359 1 94.94 97 LEU A CA 1
ATOM 791 C C . LEU A 1 97 ? -5.977 -9.625 7.707 1 94.94 97 LEU A C 1
ATOM 793 O O . LEU A 1 97 ? -6.559 -8.547 7.832 1 94.94 97 LEU A O 1
ATOM 797 N N . SER A 1 98 ? -5.301 -10.211 8.719 1 94.69 98 SER A N 1
ATOM 798 C CA . SER A 1 98 ? -5.164 -9.57 10.023 1 94.69 98 SER A CA 1
ATOM 799 C C . SER A 1 98 ? -3.793 -8.93 10.18 1 94.69 98 SER A C 1
ATOM 801 O O . SER A 1 98 ? -3.375 -8.609 11.297 1 94.69 98 SER A O 1
ATOM 803 N N . ARG A 1 99 ? -3.158 -8.766 9.094 1 95.44 99 ARG A N 1
ATOM 804 C CA . ARG A 1 99 ? -1.847 -8.133 9.133 1 95.44 99 ARG A CA 1
ATOM 805 C C . ARG A 1 99 ? -1.678 -7.145 7.984 1 95.44 99 ARG A C 1
ATOM 807 O O . ARG A 1 99 ? -2.27 -7.32 6.918 1 95.44 99 ARG A O 1
ATOM 814 N N . ALA A 1 100 ? -0.872 -6.141 8.281 1 97.62 100 ALA A N 1
ATOM 815 C CA . ALA A 1 100 ? -0.536 -5.172 7.238 1 97.62 100 ALA A CA 1
ATOM 816 C C . ALA A 1 100 ? 0.652 -5.652 6.406 1 97.62 100 ALA A C 1
ATOM 818 O O . ALA A 1 100 ? 1.33 -6.613 6.777 1 97.62 100 ALA A O 1
ATOM 819 N N . GLY A 1 101 ? 0.832 -5.023 5.262 1 98 101 GLY A N 1
ATOM 820 C CA . GLY A 1 101 ? 2.043 -5.262 4.492 1 98 101 GLY A CA 1
ATOM 821 C C . GLY A 1 101 ? 1.823 -6.164 3.295 1 98 101 GLY A C 1
ATOM 822 O O . GLY A 1 101 ? 2.764 -6.465 2.557 1 98 101 GLY A O 1
ATOM 823 N N . ASN A 1 102 ? 0.54 -6.605 3.043 1 98.56 102 ASN A N 1
ATOM 824 C CA . ASN A 1 102 ? 0.256 -7.438 1.881 1 98.56 102 ASN A CA 1
ATOM 825 C C . ASN A 1 102 ? 0.086 -6.602 0.617 1 98.56 102 ASN A C 1
ATOM 827 O O . ASN A 1 102 ? -0.534 -5.539 0.651 1 98.56 102 ASN A O 1
ATOM 831 N N . ILE A 1 103 ? 0.681 -7.07 -0.438 1 98.38 103 ILE A N 1
ATOM 832 C CA . ILE A 1 103 ? 0.451 -6.484 -1.754 1 98.38 103 ILE A CA 1
ATOM 833 C C . ILE A 1 103 ? -0.303 -7.477 -2.635 1 98.38 103 ILE A C 1
ATOM 835 O O . ILE A 1 103 ? 0.177 -8.586 -2.883 1 98.38 103 ILE A O 1
ATOM 839 N N . GLU A 1 104 ? -1.472 -7.133 -3.035 1 97.44 104 GLU A N 1
ATOM 840 C CA . GLU A 1 104 ? -2.238 -7.902 -4.012 1 97.44 104 GLU A CA 1
ATOM 841 C C . GLU A 1 104 ? -1.981 -7.402 -5.43 1 97.44 104 GLU A C 1
ATOM 843 O O . GLU A 1 104 ? -2.215 -6.23 -5.734 1 97.44 104 GLU A O 1
ATOM 848 N N . MET A 1 105 ? -1.523 -8.297 -6.266 1 95.06 105 MET A N 1
ATOM 849 C CA . MET A 1 105 ? -1.204 -7.945 -7.645 1 95.06 105 MET A CA 1
ATOM 850 C C . MET A 1 105 ? -2.111 -8.688 -8.617 1 95.06 105 MET A C 1
ATOM 852 O O . MET A 1 105 ? -2.088 -9.914 -8.688 1 95.06 105 MET A O 1
ATOM 856 N N . ALA A 1 106 ? -2.861 -7.918 -9.352 1 92.38 106 ALA A N 1
ATOM 857 C CA . ALA A 1 106 ? -3.871 -8.5 -10.234 1 92.38 106 ALA A CA 1
ATOM 858 C C . ALA A 1 106 ? -3.406 -8.477 -11.688 1 92.38 106 ALA A C 1
ATOM 860 O O . ALA A 1 106 ? -2.959 -7.445 -12.188 1 92.38 106 ALA A O 1
ATOM 861 N N . TYR A 1 107 ? -3.475 -9.633 -12.32 1 92.06 107 TYR A N 1
ATOM 862 C CA . TYR A 1 107 ? -3.217 -9.805 -13.75 1 92.06 107 TYR A CA 1
ATOM 863 C C . TYR A 1 107 ? -4.52 -9.992 -14.516 1 92.06 107 TYR A C 1
ATOM 865 O O . TYR A 1 107 ? -5.254 -10.953 -14.281 1 92.06 107 TYR A O 1
ATOM 873 N N . SER A 1 108 ? -4.762 -9.102 -15.406 1 87.94 108 SER A N 1
ATOM 874 C CA . SER A 1 108 ? -5.957 -9.219 -16.234 1 87.94 108 SER A CA 1
ATOM 875 C C . SER A 1 108 ? -5.723 -10.148 -17.422 1 87.94 108 SER A C 1
ATOM 877 O O . SER A 1 108 ? -4.754 -9.977 -18.172 1 87.94 108 SER A O 1
ATOM 879 N N . TRP A 1 109 ? -6.633 -11.109 -17.562 1 89.06 109 TRP A N 1
ATOM 880 C CA . TRP A 1 109 ? -6.516 -12.078 -18.656 1 89.06 109 TRP A CA 1
ATOM 881 C C . TRP A 1 109 ? -6.652 -11.398 -20.016 1 89.06 109 TRP A C 1
ATOM 883 O O . TRP A 1 109 ? -6.148 -11.898 -21.016 1 89.06 109 TRP A O 1
ATOM 893 N N . ASP A 1 110 ? -7.379 -10.359 -20.109 1 80 110 ASP A N 1
ATOM 894 C CA . ASP A 1 110 ? -7.664 -9.664 -21.359 1 80 110 ASP A CA 1
ATOM 895 C C . ASP A 1 110 ? -6.582 -8.633 -21.672 1 80 110 ASP A C 1
ATOM 897 O O . ASP A 1 110 ? -6.668 -7.918 -22.672 1 80 110 ASP A O 1
ATOM 901 N N . GLY A 1 111 ? -5.449 -8.727 -21.094 1 64.31 111 GLY A N 1
ATOM 902 C CA . GLY A 1 111 ? -4.371 -7.766 -21.266 1 64.31 111 GLY A CA 1
ATOM 903 C C . GLY A 1 111 ? -4.617 -6.445 -20.562 1 64.31 111 GLY A C 1
ATOM 904 O O . GLY A 1 111 ? -5.723 -6.191 -20.078 1 64.31 111 GLY A O 1
ATOM 905 N N . ILE A 1 112 ? -3.564 -5.785 -20.047 1 53.75 112 ILE A N 1
ATOM 906 C CA . ILE A 1 112 ? -3.691 -4.43 -19.531 1 53.75 112 ILE A CA 1
ATOM 907 C C . ILE A 1 112 ? -4.184 -3.498 -20.625 1 53.75 112 ILE A C 1
ATOM 909 O O . ILE A 1 112 ? -3.418 -3.125 -21.531 1 53.75 112 ILE A O 1
ATOM 913 N N . THR A 1 113 ? -5.102 -3.885 -21.406 1 41.84 113 THR A N 1
ATOM 914 C CA . THR A 1 113 ? -5.484 -2.941 -22.453 1 41.84 113 THR A CA 1
ATOM 915 C C . THR A 1 113 ? -5.863 -1.591 -21.844 1 41.84 113 THR A C 1
ATOM 917 O O . THR A 1 113 ? -6.32 -1.521 -20.703 1 41.84 113 THR A O 1
ATOM 920 N N . GLY A 1 114 ? -5.125 -0.554 -22.188 1 40.41 114 GLY A N 1
ATOM 921 C CA . GLY A 1 114 ? -5.562 0.795 -21.875 1 40.41 114 GLY A CA 1
ATOM 922 C C . GLY A 1 114 ? -7.047 0.889 -21.594 1 40.41 114 GLY A C 1
ATOM 923 O O . GLY A 1 114 ? -7.543 1.939 -21.172 1 40.41 114 GLY A O 1
ATOM 924 N N . LYS A 1 115 ? -7.73 -0.044 -22.219 1 36 115 LYS A N 1
ATOM 925 C CA . LYS A 1 115 ? -9.188 0.039 -22.234 1 36 115 LYS A CA 1
ATOM 926 C C . LYS A 1 115 ? -9.789 -0.667 -21.031 1 36 115 LYS A C 1
ATOM 928 O O . LYS A 1 115 ? -11.016 -0.738 -20.891 1 36 115 LYS A O 1
ATOM 933 N N . THR A 1 116 ? -9.117 -1.537 -20.578 1 37.12 116 THR A N 1
ATOM 934 C CA . THR A 1 116 ? -9.883 -2.279 -19.578 1 37.12 116 THR A CA 1
ATOM 935 C C . THR A 1 116 ? -10.266 -1.379 -18.406 1 37.12 116 THR A C 1
ATOM 937 O O . THR A 1 116 ? -9.398 -0.912 -17.672 1 37.12 116 THR A O 1
ATOM 940 N N . LYS A 1 117 ? -11.148 -0.704 -18.719 1 35.97 117 LYS A N 1
ATOM 941 C CA . LYS A 1 117 ? -11.898 0.073 -17.734 1 35.97 117 LYS A CA 1
ATOM 942 C C . LYS A 1 117 ? -12.219 -0.768 -16.5 1 35.97 117 LYS A C 1
ATOM 944 O O . LYS A 1 117 ? -12.914 -1.781 -16.609 1 35.97 117 LYS A O 1
ATOM 949 N N . TYR A 1 118 ? -11.227 -1.145 -15.836 1 36.25 118 TYR A N 1
ATOM 950 C CA . TYR A 1 118 ? -11.828 -1.716 -14.641 1 36.25 118 TYR A CA 1
ATOM 951 C C . TYR A 1 118 ? -13.125 -0.994 -14.281 1 36.25 118 TYR A C 1
ATOM 953 O O . TYR A 1 118 ? -13.156 0.238 -14.219 1 36.25 118 TYR A O 1
ATOM 961 N N . GLU A 1 119 ? -14.047 -1.632 -14.82 1 35.78 119 GLU A N 1
ATOM 962 C CA . GLU A 1 119 ? -15.398 -1.131 -14.586 1 35.78 119 GLU A CA 1
ATOM 963 C C . GLU A 1 119 ? -15.523 -0.498 -13.203 1 35.78 119 GLU A C 1
ATOM 965 O O . GLU A 1 119 ? -16.375 0.368 -12.984 1 35.78 119 GLU A O 1
ATOM 970 N N . CYS A 1 120 ? -14.93 -1.325 -12.297 1 30.95 120 CYS A N 1
ATOM 971 C CA . CYS A 1 120 ? -15.281 -0.733 -11.016 1 30.95 120 CYS A CA 1
ATOM 972 C C . CYS A 1 120 ? -14.383 0.452 -10.695 1 30.95 120 CYS A C 1
ATOM 974 O O . CYS A 1 120 ? -13.352 0.293 -10.039 1 30.95 120 CYS A O 1
ATOM 976 N N . GLY A 1 121 ? -14.586 1.544 -11.352 1 32.31 121 GLY A N 1
ATOM 977 C CA . GLY A 1 121 ? -14.164 2.914 -11.117 1 32.31 121 GLY A CA 1
ATOM 978 C C . GLY A 1 121 ? -12.953 3.314 -11.938 1 32.31 121 GLY A C 1
ATOM 979 O O . GLY A 1 121 ? -12.195 2.455 -12.398 1 32.31 121 GLY A O 1
ATOM 980 N N . ALA A 1 122 ? -13.141 4.258 -12.734 1 32.62 122 ALA A N 1
ATOM 981 C CA . ALA A 1 122 ? -12.164 4.887 -13.617 1 32.62 122 ALA A CA 1
ATOM 982 C C . ALA A 1 122 ? -10.828 5.094 -12.906 1 32.62 122 ALA A C 1
ATOM 984 O O . ALA A 1 122 ? -10.789 5.602 -11.781 1 32.62 122 ALA A O 1
ATOM 985 N N . LEU A 1 123 ? -9.953 4.227 -13.18 1 36.78 123 LEU A N 1
ATOM 986 C CA . LEU A 1 123 ? -8.602 4.516 -12.688 1 36.78 123 LEU A CA 1
ATOM 987 C C . LEU A 1 123 ? -8.172 5.918 -13.102 1 36.78 123 LEU A C 1
ATOM 989 O O . LEU A 1 123 ? -8.406 6.34 -14.234 1 36.78 123 LEU A O 1
ATOM 993 N N . ARG A 1 124 ? -8.391 6.781 -12.445 1 39.75 124 ARG A N 1
ATOM 994 C CA . ARG A 1 124 ? -7.711 8.031 -12.781 1 39.75 124 ARG A CA 1
ATOM 995 C C . ARG A 1 124 ? -6.23 7.797 -13.055 1 39.75 124 ARG A C 1
ATOM 997 O O . ARG A 1 124 ? -5.633 6.863 -12.508 1 39.75 124 ARG A O 1
ATOM 1004 N N . PRO A 1 125 ? -5.648 8.266 -14.102 1 40.38 125 PRO A N 1
ATOM 1005 C CA . PRO A 1 125 ? -4.227 8.195 -14.445 1 40.38 125 PRO A CA 1
ATOM 1006 C C . PRO A 1 125 ? -3.334 8.016 -13.219 1 40.38 125 PRO A C 1
ATOM 1008 O O . PRO A 1 125 ? -3.789 8.195 -12.086 1 40.38 125 PRO A O 1
ATOM 1011 N N . ASN A 1 126 ? -1.925 8.266 -13.156 1 46.75 126 ASN A N 1
ATOM 1012 C CA . ASN A 1 126 ? -0.654 7.906 -12.539 1 46.75 126 ASN A CA 1
ATOM 1013 C C . ASN A 1 126 ? -0.636 8.258 -11.055 1 46.75 126 ASN A C 1
ATOM 1015 O O . ASN A 1 126 ? -0.095 9.297 -10.664 1 46.75 126 ASN A O 1
ATOM 1019 N N . GLU A 1 127 ? -1.548 7.672 -10.281 1 66.56 127 GLU A N 1
ATOM 1020 C CA . GLU A 1 127 ? -1.739 8.227 -8.945 1 66.56 127 GLU A CA 1
ATOM 1021 C C . GLU A 1 127 ? -1.023 7.383 -7.891 1 66.56 127 GLU A C 1
ATOM 1023 O O . GLU A 1 127 ? -0.931 7.781 -6.73 1 66.56 127 GLU A O 1
ATOM 1028 N N . PHE A 1 128 ? -0.391 6.301 -8.508 1 74.5 128 PHE A N 1
ATOM 1029 C CA . PHE A 1 128 ? 0.449 5.535 -7.59 1 74.5 128 PHE A CA 1
ATOM 1030 C C . PHE A 1 128 ? 1.847 6.137 -7.508 1 74.5 128 PHE A C 1
ATOM 1032 O O . PHE A 1 128 ? 2.445 6.473 -8.531 1 74.5 128 PHE A O 1
ATOM 1039 N N . GLY A 1 129 ? 2.344 6.332 -6.316 1 83.31 129 GLY A N 1
ATOM 1040 C CA . GLY A 1 129 ? 3.688 6.84 -6.105 1 83.31 129 GLY A CA 1
ATOM 1041 C C . GLY A 1 129 ? 4.746 5.754 -6.109 1 83.31 129 GLY A C 1
ATOM 1042 O O . GLY A 1 129 ? 5.32 5.441 -7.152 1 83.31 129 GLY A O 1
ATOM 1043 N N . HIS A 1 130 ? 4.836 5.066 -4.941 1 88.19 130 HIS A N 1
ATOM 1044 C CA . HIS A 1 130 ? 5.848 4.027 -4.789 1 88.19 130 HIS A CA 1
ATOM 1045 C C . HIS A 1 130 ? 5.543 3.131 -3.594 1 88.19 130 HIS A C 1
ATOM 1047 O O . HIS A 1 130 ? 4.695 3.463 -2.766 1 88.19 130 HIS A O 1
ATOM 1053 N N . PHE A 1 131 ? 6.148 1.98 -3.637 1 94.81 131 PHE A N 1
ATOM 1054 C CA . PHE A 1 131 ? 6.332 1.208 -2.414 1 94.81 131 PHE A CA 1
ATOM 1055 C C . PHE A 1 131 ? 7.578 1.663 -1.666 1 94.81 131 PHE A C 1
ATOM 1057 O O . PHE A 1 131 ? 8.617 1.922 -2.279 1 94.81 131 PHE A O 1
ATOM 1064 N N . GLY A 1 132 ? 7.469 1.832 -0.389 1 96.31 132 GLY A N 1
ATOM 1065 C CA . GLY A 1 132 ? 8.633 2.043 0.453 1 96.31 132 GLY A CA 1
ATOM 1066 C C . GLY A 1 132 ? 9.055 0.8 1.216 1 96.31 132 GLY A C 1
ATOM 1067 O O . GLY A 1 132 ? 8.297 0.287 2.041 1 96.31 132 GLY A O 1
ATOM 1068 N N . VAL A 1 133 ? 10.258 0.344 0.931 1 97.69 133 VAL A N 1
ATOM 1069 C CA . VAL A 1 133 ? 10.773 -0.857 1.577 1 97.69 133 VAL A CA 1
ATOM 1070 C C . VAL A 1 133 ? 11.961 -0.493 2.471 1 97.69 133 VAL A C 1
ATOM 1072 O O . VAL A 1 133 ? 12.953 0.064 1.998 1 97.69 133 VAL A O 1
ATOM 1075 N N . ALA A 1 134 ? 11.797 -0.768 3.754 1 96.81 134 ALA A N 1
ATOM 1076 C CA . ALA A 1 134 ? 12.875 -0.595 4.723 1 96.81 134 ALA A CA 1
ATOM 1077 C C . ALA A 1 134 ? 13.789 -1.817 4.746 1 96.81 134 ALA A C 1
ATOM 1079 O O . ALA A 1 134 ? 13.312 -2.955 4.793 1 96.81 134 ALA A O 1
ATOM 1080 N N . VAL A 1 135 ? 15.094 -1.556 4.676 1 96.06 135 VAL A N 1
ATOM 1081 C CA . VAL A 1 135 ? 16.078 -2.633 4.715 1 96.06 135 VAL A CA 1
ATOM 1082 C C . VAL A 1 135 ? 17.047 -2.406 5.871 1 96.06 135 VAL A C 1
ATOM 1084 O O . VAL A 1 135 ? 17.312 -1.263 6.254 1 96.06 135 VAL A O 1
ATOM 1087 N N . PRO A 1 136 ? 17.562 -3.514 6.438 1 92.94 136 PRO A N 1
ATOM 1088 C CA . PRO A 1 136 ? 18.484 -3.355 7.57 1 92.94 136 PRO A CA 1
ATOM 1089 C C . PRO A 1 136 ? 19.781 -2.656 7.188 1 92.94 136 PRO A C 1
ATOM 1091 O O . PRO A 1 136 ? 20.328 -1.878 7.973 1 92.94 136 PRO A O 1
ATOM 1094 N N . ASN A 1 137 ? 20.312 -2.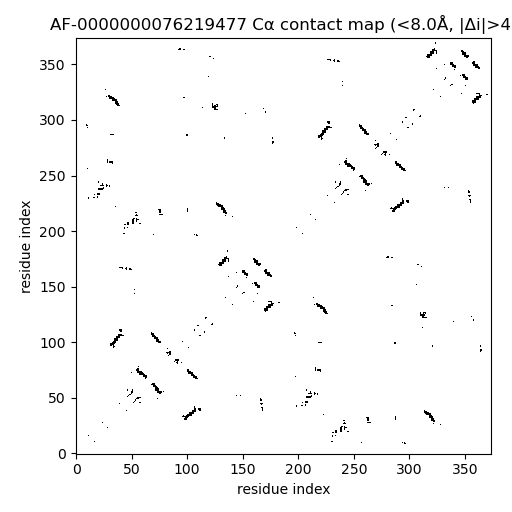969 6.023 1 91.94 137 ASN A N 1
ATOM 1095 C CA . ASN A 1 137 ? 21.547 -2.41 5.508 1 91.94 137 ASN A CA 1
ATOM 1096 C C . ASN A 1 137 ? 21.391 -1.923 4.07 1 91.94 137 ASN A C 1
ATOM 1098 O O . ASN A 1 137 ? 21.375 -2.727 3.137 1 91.94 137 ASN A O 1
ATOM 1102 N N . TYR A 1 138 ? 21.328 -0.591 3.945 1 93.94 138 TYR A N 1
ATOM 1103 C CA . TYR A 1 138 ? 21.047 0.038 2.656 1 93.94 138 TYR A CA 1
ATOM 1104 C C . TYR A 1 138 ? 22.141 -0.303 1.645 1 93.94 138 TYR A C 1
ATOM 1106 O O . TYR A 1 138 ? 21.844 -0.718 0.522 1 93.94 138 TYR A O 1
ATOM 1114 N N . LYS A 1 139 ? 23.375 -0.144 2.035 1 92.31 139 LYS A N 1
ATOM 1115 C CA . LYS A 1 139 ? 24.5 -0.353 1.131 1 92.31 139 LYS A CA 1
ATOM 1116 C C . LYS A 1 139 ? 24.531 -1.791 0.621 1 92.31 139 LYS A C 1
ATOM 1118 O O . LYS A 1 139 ? 24.688 -2.025 -0.58 1 92.31 139 LYS A O 1
ATOM 1123 N N . LYS A 1 140 ? 24.344 -2.721 1.487 1 95 140 LYS A N 1
ATOM 1124 C CA . LYS A 1 140 ? 24.375 -4.129 1.096 1 95 140 LYS A CA 1
ATOM 1125 C C . LYS A 1 140 ? 23.188 -4.469 0.19 1 95 140 LYS A C 1
ATOM 1127 O O . LYS A 1 140 ? 23.344 -5.207 -0.783 1 95 140 LYS A O 1
ATOM 1132 N N . ALA A 1 141 ? 22.078 -3.918 0.531 1 95.88 141 ALA A N 1
ATOM 1133 C CA . ALA A 1 141 ? 20.891 -4.168 -0.294 1 95.88 141 ALA A CA 1
ATOM 1134 C C . ALA A 1 141 ? 21.078 -3.617 -1.705 1 95.88 141 ALA A C 1
ATOM 1136 O O . ALA A 1 141 ? 20.812 -4.312 -2.689 1 95.88 141 ALA A O 1
ATOM 1137 N N . MET A 1 142 ? 21.609 -2.422 -1.785 1 95.06 142 MET A N 1
ATOM 1138 C CA . MET A 1 142 ? 21.766 -1.777 -3.086 1 95.06 142 MET A CA 1
ATOM 1139 C C . MET A 1 142 ? 22.828 -2.488 -3.914 1 95.06 142 MET A C 1
ATOM 1141 O O . MET A 1 142 ? 22.703 -2.605 -5.133 1 95.06 142 MET A O 1
ATOM 1145 N N . GLU A 1 143 ? 23.844 -2.916 -3.225 1 96.06 143 GLU A N 1
ATOM 1146 C CA . GLU A 1 143 ? 24.859 -3.707 -3.924 1 96.06 143 GLU A CA 1
ATOM 1147 C C . GLU A 1 143 ? 24.25 -4.969 -4.527 1 96.06 143 GLU A C 1
ATOM 1149 O O . GLU A 1 143 ? 24.531 -5.309 -5.68 1 96.06 143 GLU A O 1
ATOM 1154 N N . ARG A 1 144 ? 23.406 -5.602 -3.832 1 97.31 144 ARG A N 1
ATOM 1155 C CA . ARG A 1 144 ? 22.75 -6.809 -4.324 1 97.31 144 ARG A CA 1
ATOM 1156 C C . ARG A 1 144 ? 21.812 -6.488 -5.488 1 97.31 144 ARG A C 1
ATOM 1158 O O . ARG A 1 144 ? 21.812 -7.18 -6.508 1 97.31 144 ARG A O 1
ATOM 1165 N N . PHE A 1 145 ? 21.016 -5.453 -5.332 1 97.69 145 PHE A N 1
ATOM 1166 C CA . PHE A 1 145 ? 20.094 -5.082 -6.402 1 97.69 145 PHE A CA 1
ATOM 1167 C C . PHE A 1 145 ? 20.844 -4.766 -7.684 1 97.69 145 PHE A C 1
ATOM 1169 O O . PHE A 1 145 ? 20.422 -5.152 -8.773 1 97.69 145 PHE A O 1
ATOM 1176 N N . ARG A 1 146 ? 21.984 -4.105 -7.523 1 96.38 146 ARG A N 1
ATOM 1177 C CA . ARG A 1 146 ? 22.828 -3.814 -8.68 1 96.38 146 ARG A CA 1
ATOM 1178 C C . ARG A 1 146 ? 23.344 -5.102 -9.312 1 96.38 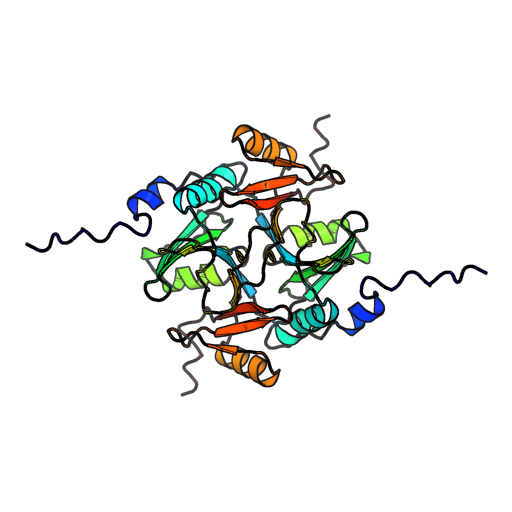146 ARG A C 1
ATOM 1180 O O . ARG A 1 146 ? 23.312 -5.254 -10.539 1 96.38 146 ARG A O 1
ATOM 1187 N N . SER A 1 147 ? 23.797 -5.988 -8.539 1 97.69 147 SER A N 1
ATOM 1188 C CA . SER A 1 147 ? 24.359 -7.238 -9.039 1 97.69 147 SER A CA 1
ATOM 1189 C C . SER A 1 147 ? 23.297 -8.078 -9.742 1 97.69 147 SER A C 1
ATOM 1191 O O . SER A 1 147 ? 23.625 -8.875 -10.625 1 97.69 147 SER A O 1
ATOM 1193 N N . LEU A 1 148 ? 22.078 -7.879 -9.344 1 97.62 148 LEU A N 1
ATOM 1194 C CA . LEU A 1 148 ? 20.969 -8.625 -9.938 1 97.62 148 LEU A CA 1
ATOM 1195 C C . LEU A 1 148 ? 20.469 -7.938 -11.203 1 97.62 148 LEU A C 1
ATOM 1197 O O . LEU A 1 148 ? 19.531 -8.422 -11.852 1 97.62 148 LEU A O 1
ATOM 1201 N N . GLY A 1 149 ? 21 -6.719 -11.461 1 96.56 149 GLY A N 1
ATOM 1202 C CA . GLY A 1 149 ? 20.656 -6.027 -12.695 1 96.56 149 GLY A CA 1
ATOM 1203 C C . GLY A 1 149 ? 19.406 -5.164 -12.57 1 96.56 149 GLY A C 1
ATOM 1204 O O . GLY A 1 149 ? 18.797 -4.82 -13.578 1 96.56 149 GLY A O 1
ATOM 1205 N N . CYS A 1 150 ? 19.047 -4.84 -11.445 1 95.94 150 CYS A N 1
ATOM 1206 C CA . CYS A 1 150 ? 17.891 -3.965 -11.266 1 95.94 150 CYS A CA 1
ATOM 1207 C C . CYS A 1 150 ? 18.172 -2.57 -11.812 1 95.94 150 CYS A C 1
ATOM 1209 O O . CYS A 1 150 ? 19.297 -2.074 -11.711 1 95.94 150 CYS A O 1
ATOM 1211 N N . THR A 1 151 ? 17.141 -2.016 -12.406 1 92.88 151 THR A N 1
ATOM 1212 C CA . THR A 1 151 ? 17.219 -0.591 -12.711 1 92.88 151 THR A CA 1
ATOM 1213 C C . THR A 1 151 ? 17.188 0.24 -11.43 1 92.88 151 THR A C 1
ATOM 1215 O O . THR A 1 151 ? 16.281 0.099 -10.617 1 92.88 151 THR A O 1
ATOM 1218 N N . ILE A 1 152 ? 18.219 1.11 -11.289 1 91.94 152 ILE A N 1
ATOM 1219 C CA . ILE A 1 152 ? 18.344 1.927 -10.086 1 91.94 152 ILE A CA 1
ATOM 1220 C C . ILE A 1 152 ? 18.203 3.402 -10.453 1 91.94 152 ILE A C 1
ATOM 1222 O O . ILE A 1 152 ? 18.812 3.875 -11.414 1 91.94 152 ILE A O 1
ATOM 1226 N N . ILE A 1 153 ? 17.297 4.074 -9.711 1 86 153 ILE A N 1
ATOM 1227 C CA . ILE A 1 153 ? 17.125 5.52 -9.828 1 86 153 ILE A CA 1
ATOM 1228 C C . ILE A 1 153 ? 17.547 6.191 -8.516 1 86 153 ILE A C 1
ATOM 1230 O O . ILE A 1 153 ? 16.797 6.176 -7.539 1 86 153 ILE A O 1
ATOM 1234 N N . PRO A 1 154 ? 18.75 6.746 -8.547 1 81.12 154 PRO A N 1
ATOM 1235 C CA . PRO A 1 154 ? 19.188 7.414 -7.324 1 81.12 154 PRO A CA 1
ATOM 1236 C C . PRO A 1 154 ? 18.422 8.695 -7.031 1 81.12 154 PRO A C 1
ATOM 1238 O O . PRO A 1 154 ? 17.969 9.375 -7.961 1 81.12 154 PRO A O 1
ATOM 1241 N N . CYS A 1 155 ? 18.188 8.898 -5.723 1 75.62 155 CYS A N 1
ATOM 1242 C CA . CYS A 1 155 ? 17.656 10.203 -5.336 1 75.62 155 CYS A CA 1
ATOM 1243 C C . CYS A 1 155 ? 18.766 11.25 -5.27 1 75.62 155 CYS A C 1
ATOM 1245 O O . CYS A 1 155 ? 19.734 11.094 -4.516 1 75.62 155 CYS A O 1
ATOM 1247 N N . LYS A 1 156 ? 18.734 12.188 -6.023 1 67.56 156 LYS A N 1
ATOM 1248 C CA . LYS A 1 156 ? 19.781 13.188 -6.172 1 67.56 156 LYS A CA 1
ATOM 1249 C C . LYS A 1 156 ? 20.031 13.93 -4.859 1 67.56 156 LYS A C 1
ATOM 1251 O O . LYS A 1 156 ? 21.172 14.297 -4.551 1 67.56 156 LYS A O 1
ATOM 1256 N N . ASN A 1 157 ? 19 14.055 -4.148 1 61.53 157 ASN A N 1
ATOM 1257 C CA . ASN A 1 157 ? 19.125 14.914 -2.98 1 61.53 157 ASN A CA 1
ATOM 1258 C C . ASN A 1 157 ? 19.297 14.109 -1.7 1 61.53 157 ASN A C 1
ATOM 1260 O O . ASN A 1 157 ? 19.422 14.672 -0.612 1 61.53 157 ASN A O 1
ATOM 1264 N N . ASP A 1 158 ? 19.328 12.805 -1.789 1 70.19 158 ASP A N 1
ATOM 1265 C CA . ASP A 1 158 ? 19.438 11.945 -0.619 1 70.19 158 ASP A CA 1
ATOM 1266 C C . ASP A 1 158 ? 20.125 10.633 -0.975 1 70.19 158 ASP A C 1
ATOM 1268 O O . ASP A 1 158 ? 19.516 9.742 -1.575 1 70.19 158 ASP A O 1
ATOM 1272 N N . GLU A 1 159 ? 21.312 10.508 -0.59 1 70.56 159 GLU A N 1
ATOM 1273 C CA . GLU A 1 159 ? 22.109 9.344 -0.951 1 70.56 159 GLU A CA 1
ATOM 1274 C C . GLU A 1 159 ? 21.688 8.117 -0.154 1 70.56 159 GLU A C 1
ATOM 1276 O O . GLU A 1 159 ? 22.125 7 -0.449 1 70.56 159 GLU A O 1
ATOM 1281 N N . SER A 1 160 ? 20.828 8.398 0.788 1 76.75 160 SER A N 1
ATOM 1282 C CA . SER A 1 160 ? 20.422 7.281 1.642 1 76.75 160 SER A CA 1
ATOM 1283 C C . SER A 1 160 ? 19.156 6.621 1.126 1 76.75 160 SER A C 1
ATOM 1285 O O . SER A 1 160 ? 18.625 5.703 1.758 1 76.75 160 SER A O 1
ATOM 1287 N N . LEU A 1 161 ? 18.719 7.078 -0.027 1 85.75 161 LEU A N 1
ATOM 1288 C CA . LEU A 1 161 ? 17.516 6.531 -0.617 1 85.75 161 LEU A CA 1
ATOM 1289 C C . LEU A 1 161 ? 17.656 6.363 -2.123 1 85.75 161 LEU A C 1
ATOM 1291 O O . LEU A 1 161 ? 18.312 7.176 -2.781 1 85.75 161 LEU A O 1
ATOM 1295 N N . SER A 1 162 ? 17.219 5.297 -2.643 1 90.25 162 SER A N 1
ATOM 1296 C CA . SER A 1 162 ? 17.156 5.043 -4.078 1 90.25 162 SER A CA 1
ATOM 1297 C C . SER A 1 162 ? 15.891 4.277 -4.441 1 90.25 162 SER A C 1
ATOM 1299 O O . SER A 1 162 ? 15.242 3.688 -3.574 1 90.25 162 SER A O 1
ATOM 1301 N N . TYR A 1 163 ? 15.609 4.395 -5.672 1 90.75 163 TYR A N 1
ATOM 1302 C CA . TYR A 1 163 ? 14.516 3.592 -6.195 1 90.75 163 TYR A CA 1
ATOM 1303 C C . TYR A 1 163 ? 15.031 2.455 -7.07 1 90.75 163 TYR A C 1
ATOM 1305 O O . TYR A 1 163 ? 16.031 2.617 -7.777 1 90.75 163 TYR A O 1
ATOM 1313 N N . ILE A 1 164 ? 14.391 1.376 -6.969 1 93.88 164 ILE A N 1
ATOM 1314 C CA . ILE A 1 164 ? 14.5 0.347 -8 1 93.88 164 ILE A CA 1
ATOM 1315 C C . ILE A 1 164 ? 13.148 0.158 -8.68 1 93.88 164 ILE A C 1
ATOM 1317 O O . ILE A 1 164 ? 12.109 0.559 -8.141 1 93.88 164 ILE A O 1
ATOM 1321 N N . LEU A 1 165 ? 13.148 -0.401 -9.844 1 91.44 165 LEU A N 1
ATOM 1322 C CA . LEU A 1 165 ? 11.914 -0.614 -10.586 1 91.44 165 LEU A CA 1
ATOM 1323 C C . LEU A 1 165 ? 11.547 -2.094 -10.617 1 91.44 165 LEU A C 1
ATOM 1325 O O . LEU A 1 165 ? 12.414 -2.949 -10.797 1 91.44 165 LEU A O 1
ATOM 1329 N N . ASP A 1 166 ? 10.281 -2.367 -10.391 1 94 166 ASP A N 1
ATOM 1330 C CA . ASP A 1 166 ? 9.82 -3.738 -10.586 1 94 166 ASP A CA 1
ATOM 1331 C C . ASP A 1 166 ? 9.547 -4.016 -12.062 1 94 166 ASP A C 1
ATOM 1333 O O . ASP A 1 166 ? 9.742 -3.143 -12.914 1 94 166 ASP A O 1
ATOM 1337 N N . PRO A 1 167 ? 9.141 -5.207 -12.477 1 92.62 167 PRO A N 1
ATOM 1338 C CA . PRO A 1 167 ? 9 -5.586 -13.883 1 92.62 167 PRO A CA 1
ATOM 1339 C C . PRO A 1 167 ? 8.016 -4.695 -14.641 1 92.62 167 PRO A C 1
ATOM 1341 O O . PRO A 1 167 ? 8.117 -4.543 -15.859 1 92.62 167 PRO A O 1
ATOM 1344 N N . ASP A 1 168 ? 7.031 -4.109 -13.93 1 89.31 168 ASP A N 1
ATOM 1345 C CA . ASP A 1 168 ? 6.039 -3.266 -14.586 1 89.31 168 ASP A CA 1
ATOM 1346 C C . ASP A 1 168 ? 6.41 -1.79 -14.469 1 89.31 168 ASP A C 1
ATOM 1348 O O . ASP A 1 168 ? 5.641 -0.917 -14.875 1 89.31 168 ASP A O 1
ATOM 1352 N N . GLY A 1 169 ? 7.488 -1.496 -13.805 1 87.38 169 GLY A N 1
ATOM 1353 C CA . GLY A 1 169 ? 7.957 -0.122 -13.711 1 87.38 169 GLY A CA 1
ATOM 1354 C C . GLY A 1 169 ? 7.508 0.576 -12.438 1 87.38 169 GLY A C 1
ATOM 1355 O O . GLY A 1 169 ? 7.723 1.779 -12.281 1 87.38 169 GLY A O 1
ATOM 1356 N N . TYR A 1 170 ? 6.812 -0.146 -11.562 1 88.81 170 TYR A N 1
ATOM 1357 C CA . TYR A 1 170 ? 6.52 0.452 -10.266 1 88.81 170 TYR A CA 1
ATOM 1358 C C . TYR A 1 170 ? 7.805 0.785 -9.516 1 88.81 170 TYR A C 1
ATOM 1360 O O . TYR A 1 170 ? 8.758 -0.002 -9.523 1 88.81 170 TYR A O 1
ATOM 1368 N N . ARG A 1 171 ? 7.777 1.933 -8.906 1 89.56 171 ARG A N 1
ATOM 1369 C CA . ARG A 1 171 ? 8.938 2.352 -8.133 1 89.56 171 ARG A CA 1
ATOM 1370 C C . ARG A 1 171 ? 8.898 1.753 -6.727 1 89.56 171 ARG A C 1
ATOM 1372 O O . ARG A 1 171 ? 7.848 1.727 -6.086 1 89.56 171 ARG A O 1
ATOM 1379 N N . ILE A 1 172 ? 9.992 1.281 -6.379 1 94.31 172 ILE A N 1
ATOM 1380 C CA . ILE A 1 172 ? 10.211 0.813 -5.016 1 94.31 172 ILE A CA 1
ATOM 1381 C C . ILE A 1 172 ? 11.336 1.614 -4.367 1 94.31 172 ILE A C 1
ATOM 1383 O O . ILE A 1 172 ? 12.492 1.527 -4.789 1 94.31 172 ILE A O 1
ATOM 1387 N N . GLU A 1 173 ? 10.953 2.381 -3.414 1 94.19 173 GLU A N 1
ATOM 1388 C CA . GLU A 1 173 ? 11.922 3.168 -2.656 1 94.19 173 GLU A CA 1
ATOM 1389 C C . GLU A 1 173 ? 12.609 2.32 -1.59 1 94.19 173 GLU A C 1
ATOM 1391 O O . GLU A 1 173 ? 11.945 1.695 -0.761 1 94.19 173 GLU A O 1
ATOM 1396 N N . ILE A 1 174 ? 13.969 2.305 -1.649 1 95.69 174 ILE A N 1
ATOM 1397 C CA . ILE A 1 174 ? 14.758 1.544 -0.689 1 95.69 174 ILE A CA 1
ATOM 1398 C C . ILE A 1 174 ? 15.445 2.498 0.287 1 95.69 174 ILE A C 1
ATOM 1400 O O . ILE A 1 174 ? 16.109 3.453 -0.128 1 95.69 174 ILE A O 1
ATOM 1404 N N . PHE A 1 175 ? 15.188 2.262 1.584 1 93 175 PHE A N 1
ATOM 1405 C CA . PHE A 1 175 ? 15.828 3.096 2.598 1 93 175 PHE A CA 1
ATOM 1406 C C . PHE A 1 175 ? 16.125 2.289 3.855 1 93 175 PHE A C 1
ATOM 1408 O O . PHE A 1 175 ? 15.695 1.138 3.975 1 93 175 PHE A O 1
ATOM 1415 N N . THR A 1 176 ? 16.984 2.809 4.684 1 88.5 176 THR A N 1
ATOM 1416 C CA . THR A 1 176 ? 17.266 2.166 5.965 1 88.5 176 THR A CA 1
ATOM 1417 C C . THR A 1 176 ? 16.766 3.029 7.121 1 88.5 176 THR A C 1
ATOM 1419 O O . THR A 1 176 ? 16.641 4.25 6.98 1 88.5 176 THR A O 1
ATOM 1422 N N . VAL A 1 177 ? 16.125 2.359 8.18 1 73.31 177 VAL A N 1
ATOM 1423 C CA . VAL A 1 177 ? 15.656 3.068 9.359 1 73.31 177 VAL A CA 1
ATOM 1424 C C . VAL A 1 177 ? 16.828 3.344 10.297 1 73.31 177 VAL A C 1
ATOM 1426 O O . VAL A 1 177 ? 16.734 4.184 11.195 1 73.31 177 VAL A O 1
ATOM 1429 N N . ARG A 1 178 ? 17.922 2.531 10.375 1 57.09 178 ARG A N 1
ATOM 1430 C CA . ARG A 1 178 ? 19.016 2.668 11.344 1 57.09 178 ARG A CA 1
ATOM 1431 C C . ARG A 1 178 ? 19.906 3.844 10.984 1 57.09 178 ARG A C 1
ATOM 1433 O O . ARG A 1 178 ? 20.797 3.717 10.141 1 57.09 178 ARG A O 1
ATOM 1440 N N . TRP A 1 179 ? 19.406 5.047 10.891 1 46 179 TRP A N 1
ATOM 1441 C CA . TRP A 1 179 ? 20.391 6.07 10.57 1 46 179 TRP A CA 1
ATOM 1442 C C . TRP A 1 179 ? 21.688 5.848 11.367 1 46 179 TRP A C 1
ATOM 1444 O O . TRP A 1 179 ? 22.766 6.184 10.898 1 46 179 TRP A O 1
ATOM 1454 N N . GLY A 1 180 ? 21.594 5.887 12.719 1 40.34 180 GLY A N 1
ATOM 1455 C CA . GLY A 1 180 ? 22.797 6.02 13.516 1 40.34 180 GLY A CA 1
ATOM 1456 C C . GLY A 1 180 ? 23.797 4.887 13.305 1 40.34 180 GLY A C 1
ATOM 1457 O O . GLY A 1 180 ? 25 5.117 13.211 1 40.34 180 GLY A O 1
ATOM 1458 N N . ASP A 1 181 ? 23.469 3.678 13.781 1 39.88 181 ASP A N 1
ATOM 1459 C CA . ASP A 1 181 ? 24.578 2.812 14.195 1 39.88 181 ASP A CA 1
ATOM 1460 C C . ASP A 1 181 ? 25.469 2.459 13.016 1 39.88 181 ASP A C 1
ATOM 1462 O O . ASP A 1 181 ? 26.609 2.926 12.938 1 39.88 181 ASP A O 1
ATOM 1466 N N . ASP A 1 182 ? 25.438 1.035 12.477 1 38.66 182 ASP A N 1
ATOM 1467 C CA . ASP A 1 182 ? 26.562 0.307 11.898 1 38.66 182 ASP A CA 1
ATOM 1468 C C . ASP A 1 182 ? 26.844 0.764 10.469 1 38.66 182 ASP A C 1
ATOM 1470 O O . ASP A 1 182 ? 27.609 0.129 9.75 1 38.66 182 ASP A O 1
ATOM 1474 N N . ASP A 1 183 ? 26.203 1.534 9.828 1 39.34 183 ASP A N 1
ATOM 1475 C CA . ASP A 1 183 ? 26.969 1.689 8.594 1 39.34 183 ASP A CA 1
ATOM 1476 C C . ASP A 1 183 ? 28.344 2.287 8.867 1 39.34 183 ASP A C 1
ATOM 1478 O O . ASP A 1 183 ? 29.141 2.447 7.949 1 39.34 183 ASP A O 1
ATOM 1482 N N . GLN A 1 184 ? 28.562 3.15 9.898 1 33.84 184 GLN A N 1
ATOM 1483 C CA . GLN A 1 184 ? 29.859 3.803 10.008 1 33.84 184 GLN A CA 1
ATOM 1484 C C . GLN A 1 184 ? 30.953 2.797 10.359 1 33.84 184 GLN A C 1
ATOM 1486 O O . GLN A 1 184 ? 32.125 3.133 10.352 1 33.84 184 GLN A O 1
ATOM 1491 N N . ASN A 1 185 ? 30.672 1.729 11.117 1 31.59 185 ASN A N 1
ATOM 1492 C CA . ASN A 1 185 ? 31.922 1.132 11.57 1 31.59 185 ASN A CA 1
ATOM 1493 C C . ASN A 1 185 ? 32.656 0.431 10.43 1 31.59 185 ASN A C 1
ATOM 1495 O O . ASN A 1 185 ? 32.781 -0.796 10.422 1 31.59 185 ASN A O 1
ATOM 1499 N N . ASP A 1 186 ? 32.375 0.788 9.156 1 29.14 186 ASP A N 1
ATOM 1500 C CA . ASP A 1 186 ? 33.469 0.276 8.359 1 29.14 186 ASP A CA 1
ATOM 1501 C C . ASP A 1 186 ? 34.781 1.01 8.695 1 29.14 186 ASP A C 1
ATOM 1503 O O . ASP A 1 186 ? 35.812 0.794 8.047 1 29.14 186 ASP A O 1
ATOM 1507 N N . GLY A 1 187 ? 34.875 2.102 9.609 1 23.89 187 GLY A N 1
ATOM 1508 C CA . GLY A 1 187 ? 36.281 2.342 9.781 1 23.89 187 GLY A CA 1
ATOM 1509 C C . GLY A 1 187 ? 37 1.236 10.547 1 23.89 187 GLY A C 1
ATOM 1510 O O . GLY A 1 187 ? 36.344 0.468 11.266 1 23.89 187 GLY A O 1
ATOM 1511 N N . MET B 1 1 ? -15.367 -29.953 -39.594 1 23.69 1 MET B N 1
ATOM 1512 C CA . MET B 1 1 ? -14.547 -30.375 -38.469 1 23.69 1 MET B CA 1
ATOM 1513 C C . MET B 1 1 ? -14.016 -29.172 -37.688 1 23.69 1 MET B C 1
ATOM 1515 O O . MET B 1 1 ? -13.211 -28.406 -38.219 1 23.69 1 MET B O 1
ATOM 1519 N N . THR B 1 2 ? -14.766 -28.469 -37 1 29.5 2 THR B N 1
ATOM 1520 C CA . THR B 1 2 ? -14.562 -27.141 -36.438 1 29.5 2 THR B CA 1
ATOM 1521 C C . THR B 1 2 ? -13.398 -27.141 -35.469 1 29.5 2 THR B C 1
ATOM 1523 O O . THR B 1 2 ? -13.367 -27.922 -34.531 1 29.5 2 THR B O 1
ATOM 1526 N N . SER B 1 3 ? -12.172 -27.047 -35.906 1 29.66 3 SER B N 1
ATOM 1527 C CA . SER B 1 3 ? -10.969 -27.125 -35.094 1 29.66 3 SER B CA 1
ATOM 1528 C C . SER B 1 3 ? -11.156 -26.391 -33.75 1 29.66 3 SER B C 1
ATOM 1530 O O . SER B 1 3 ? -11.539 -25.219 -33.75 1 29.66 3 SER B O 1
ATOM 1532 N N . VAL B 1 4 ? -11.719 -27.109 -32.719 1 31.83 4 VAL B N 1
ATOM 1533 C CA . VAL B 1 4 ? -11.734 -26.562 -31.375 1 31.83 4 VAL B CA 1
ATOM 1534 C C . VAL B 1 4 ? -10.43 -25.844 -31.094 1 31.83 4 VAL B C 1
ATOM 1536 O O . VAL B 1 4 ? -9.359 -26.453 -31.078 1 31.83 4 VAL B O 1
ATOM 1539 N N . VAL B 1 5 ? -10.125 -24.734 -31.641 1 36.75 5 VAL B N 1
ATOM 1540 C CA . VAL B 1 5 ? -8.992 -23.953 -31.188 1 36.75 5 VAL B CA 1
ATOM 1541 C C . VAL B 1 5 ? -8.828 -24.125 -29.672 1 36.75 5 VAL B C 1
ATOM 1543 O O . VAL B 1 5 ? -9.781 -23.922 -28.906 1 36.75 5 VAL B O 1
ATOM 1546 N N . GLU B 1 6 ? -8.18 -25.031 -29.078 1 37.03 6 GLU B N 1
ATOM 1547 C CA . GLU B 1 6 ? -7.84 -25.25 -27.688 1 37.03 6 GLU B CA 1
ATOM 1548 C C . GLU B 1 6 ? -7.773 -23.922 -26.922 1 37.03 6 GLU B C 1
ATOM 1550 O O . GLU B 1 6 ? -7.121 -22.984 -27.359 1 37.03 6 GLU B O 1
ATOM 1555 N N . GLU B 1 7 ? -8.703 -23.297 -26.188 1 42.81 7 GLU B N 1
ATOM 1556 C CA . GLU B 1 7 ? -8.945 -22.062 -25.453 1 42.81 7 GLU B CA 1
ATOM 1557 C C . GLU B 1 7 ? -7.656 -21.547 -24.812 1 42.81 7 GLU B C 1
ATOM 1559 O O . GLU B 1 7 ? -7.016 -22.25 -24.031 1 42.81 7 GLU B O 1
ATOM 1564 N N . GLY B 1 8 ? -6.641 -20.812 -25.391 1 53.5 8 GLY B N 1
ATOM 1565 C CA . GLY B 1 8 ? -5.344 -20.203 -25.172 1 53.5 8 GLY B CA 1
ATOM 1566 C C . GLY B 1 8 ? -5.129 -19.75 -23.75 1 53.5 8 GLY B C 1
ATOM 1567 O O . GLY B 1 8 ? -6.078 -19.391 -23.047 1 53.5 8 GLY B O 1
ATOM 1568 N N . VAL B 1 9 ? -4.191 -20.422 -23 1 63.31 9 VAL B N 1
ATOM 1569 C CA . VAL B 1 9 ? -3.842 -20.203 -21.594 1 63.31 9 VAL B CA 1
ATOM 1570 C C . VAL B 1 9 ? -3.752 -18.703 -21.297 1 63.31 9 VAL B C 1
ATOM 1572 O O . VAL B 1 9 ? -2.896 -18.016 -21.859 1 63.31 9 VAL B O 1
ATOM 1575 N N . LEU B 1 10 ? -4.785 -18.016 -20.797 1 82 10 LEU B N 1
ATOM 1576 C CA . LEU B 1 10 ? -4.949 -16.594 -20.516 1 82 10 LEU B CA 1
ATOM 1577 C C . LEU B 1 10 ? -4.074 -16.172 -19.344 1 82 10 LEU B C 1
ATOM 1579 O O . LEU B 1 10 ? -3.695 -14.992 -19.234 1 82 10 LEU B O 1
ATOM 1583 N N . TYR B 1 11 ? -3.693 -17.156 -18.562 1 90 11 TYR B N 1
ATOM 1584 C CA . TYR B 1 11 ? -2.914 -16.875 -17.359 1 90 11 TYR B CA 1
ATOM 1585 C C . TYR B 1 11 ? -1.972 -18.031 -17.047 1 90 11 TYR B C 1
ATOM 1587 O O . TYR B 1 11 ? -2.139 -19.141 -17.547 1 90 11 TYR B O 1
ATOM 1595 N N . PRO B 1 12 ? -0.834 -17.797 -16.328 1 94.62 12 PRO B N 1
ATOM 1596 C CA . PRO B 1 12 ? 0.135 -18.859 -16 1 94.62 12 PRO B CA 1
ATOM 1597 C C . PRO B 1 12 ? -0.496 -20.031 -15.273 1 94.62 12 PRO B C 1
ATOM 1599 O O . PRO B 1 12 ? -1.381 -19.844 -14.438 1 94.62 12 PRO B O 1
ATOM 1602 N N . THR B 1 13 ? -0.065 -21.188 -15.516 1 95 13 THR B N 1
ATOM 1603 C CA . THR B 1 13 ? -0.492 -22.391 -14.812 1 95 13 THR B CA 1
ATOM 1604 C C . THR B 1 13 ? 0.142 -22.469 -13.422 1 95 13 THR B C 1
ATOM 1606 O O . THR B 1 13 ? 1.098 -21.75 -13.133 1 95 13 THR B O 1
ATOM 1609 N N . GLU B 1 14 ? -0.428 -23.391 -12.641 1 95.19 14 GLU B N 1
ATOM 1610 C CA . GLU B 1 14 ? 0.13 -23.625 -11.305 1 95.19 14 GLU B CA 1
ATOM 1611 C C . GLU B 1 14 ? 1.599 -24.031 -11.383 1 95.19 14 GLU B C 1
ATOM 1613 O O . GLU B 1 14 ? 2.416 -23.594 -10.578 1 95.19 14 GLU B O 1
ATOM 1618 N N . VAL B 1 15 ? 1.918 -24.891 -12.297 1 96.38 15 VAL B N 1
ATOM 1619 C CA . VAL B 1 15 ? 3.285 -25.375 -12.453 1 96.38 15 VAL B CA 1
ATOM 1620 C C . VAL B 1 15 ? 4.207 -24.203 -12.812 1 96.38 15 VAL B C 1
ATOM 1622 O O . VAL B 1 15 ? 5.301 -24.078 -12.258 1 96.38 15 VAL B O 1
ATOM 1625 N N . GLU B 1 16 ? 3.793 -23.359 -13.734 1 96.62 16 GLU B N 1
ATOM 1626 C CA . GLU B 1 16 ? 4.578 -22.188 -14.133 1 96.62 16 GLU B CA 1
ATOM 1627 C C . GLU B 1 16 ? 4.789 -21.25 -12.953 1 96.62 16 GLU B C 1
ATOM 1629 O O . GLU B 1 16 ? 5.879 -20.703 -12.781 1 96.62 16 GLU B O 1
ATOM 1634 N N . ILE B 1 17 ? 3.727 -21.062 -12.18 1 97.5 17 ILE B N 1
ATOM 1635 C CA . ILE B 1 17 ? 3.795 -20.188 -11.008 1 97.5 17 ILE B CA 1
ATOM 1636 C C . ILE B 1 17 ? 4.805 -20.75 -10.008 1 97.5 17 ILE B C 1
ATOM 1638 O O . ILE B 1 17 ? 5.707 -20.031 -9.57 1 97.5 17 ILE B O 1
ATOM 1642 N N . LYS B 1 18 ? 4.715 -22.016 -9.703 1 97.38 18 LYS B N 1
ATOM 1643 C CA . LYS B 1 18 ? 5.605 -22.641 -8.734 1 97.38 18 LYS B CA 1
ATOM 1644 C C . LYS B 1 18 ? 7.055 -22.609 -9.211 1 97.38 18 LYS B C 1
ATOM 1646 O O . LYS B 1 18 ? 7.973 -22.406 -8.414 1 97.38 18 LYS B O 1
ATOM 1651 N N . ASN B 1 19 ? 7.234 -22.734 -10.508 1 97.56 19 ASN B N 1
ATOM 1652 C CA . ASN B 1 19 ? 8.578 -22.703 -11.07 1 97.56 19 ASN B CA 1
ATOM 1653 C C . ASN B 1 19 ? 9.164 -21.281 -11.039 1 97.56 19 ASN B C 1
ATOM 1655 O O . ASN B 1 19 ? 10.383 -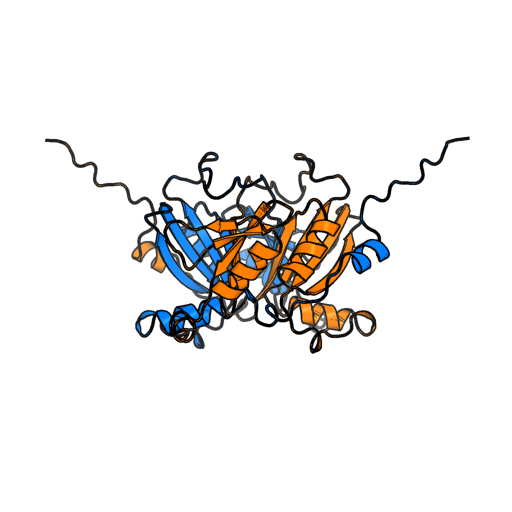21.125 -11.023 1 97.56 19 ASN B O 1
ATOM 1659 N N . ALA B 1 20 ? 8.281 -20.312 -11.07 1 98 20 ALA B N 1
ATOM 1660 C CA . ALA B 1 20 ? 8.734 -18.922 -11.086 1 98 20 ALA B CA 1
ATOM 1661 C C . ALA B 1 20 ? 9.156 -18.469 -9.695 1 98 20 ALA B C 1
ATOM 1663 O O . ALA B 1 20 ? 9.898 -17.484 -9.547 1 98 20 ALA B O 1
ATOM 1664 N N . ILE B 1 21 ? 8.664 -19.094 -8.617 1 98.5 21 ILE B N 1
ATOM 1665 C CA . ILE B 1 21 ? 8.969 -18.719 -7.238 1 98.5 21 ILE B CA 1
ATOM 1666 C C . ILE B 1 21 ? 10.453 -18.938 -6.961 1 98.5 21 ILE B C 1
ATOM 1668 O O . ILE B 1 21 ? 11 -20 -7.273 1 98.5 21 ILE B O 1
ATOM 1672 N N . GLN B 1 22 ? 11.117 -17.938 -6.484 1 98 22 GLN B N 1
ATOM 1673 C CA . GLN B 1 22 ? 12.523 -18.016 -6.105 1 98 22 GLN B CA 1
ATOM 1674 C C . GLN B 1 22 ? 12.68 -18.125 -4.594 1 98 22 GLN B C 1
ATOM 1676 O O . GLN B 1 22 ? 11.82 -17.656 -3.836 1 98 22 GLN B O 1
ATOM 1681 N N . PRO B 1 23 ? 13.758 -18.734 -4.18 1 96.94 23 PRO B N 1
ATOM 1682 C CA . PRO B 1 23 ? 14.016 -18.781 -2.74 1 96.94 23 PRO B CA 1
ATOM 1683 C C . PRO B 1 23 ? 14.273 -17.391 -2.15 1 96.94 23 PRO B C 1
ATOM 1685 O O . PRO B 1 23 ? 14.891 -16.547 -2.803 1 96.94 23 PRO B O 1
ATOM 1688 N N . LYS B 1 24 ? 13.812 -17.25 -0.951 1 96.56 24 LYS B N 1
ATOM 1689 C CA . LYS B 1 24 ? 14.039 -16 -0.246 1 96.56 24 LYS B CA 1
ATOM 1690 C C . LYS B 1 24 ? 15.531 -15.797 0.043 1 96.56 24 LYS B C 1
ATOM 1692 O O . LYS B 1 24 ? 16.156 -16.641 0.691 1 96.56 24 LYS B O 1
ATOM 1697 N N . PRO B 1 25 ? 16.047 -14.68 -0.454 1 97.19 25 PRO B N 1
ATOM 1698 C CA . PRO B 1 25 ? 17.438 -14.422 -0.098 1 97.19 25 PRO B CA 1
ATOM 1699 C C . PRO B 1 25 ? 17.609 -14.086 1.382 1 97.19 25 PRO B C 1
ATOM 1701 O O . PRO B 1 25 ? 16.766 -13.414 1.974 1 97.19 25 PRO B O 1
ATOM 1704 N N . LYS B 1 26 ? 18.734 -14.492 1.937 1 95.75 26 LYS B N 1
ATOM 1705 C CA . LYS B 1 26 ? 19.016 -14.297 3.355 1 95.75 26 LYS B CA 1
ATOM 1706 C C . LYS B 1 26 ? 19.016 -12.812 3.713 1 95.75 26 LYS B C 1
ATOM 1708 O O . LYS B 1 26 ? 18.5 -12.422 4.766 1 95.75 26 LYS B O 1
ATOM 1713 N N . ILE B 1 27 ? 19.516 -12.008 2.865 1 95.38 27 ILE B N 1
ATOM 1714 C CA . ILE B 1 27 ? 19.672 -10.586 3.141 1 95.38 27 ILE B CA 1
ATOM 1715 C C . ILE B 1 27 ? 18.297 -9.938 3.287 1 95.38 27 ILE B C 1
ATOM 1717 O O . ILE B 1 27 ? 18.172 -8.867 3.891 1 95.38 27 ILE B O 1
ATOM 1721 N N . ALA B 1 28 ? 17.203 -10.547 2.742 1 96 28 ALA B N 1
ATOM 1722 C CA . ALA B 1 28 ? 15.891 -9.906 2.682 1 96 28 ALA B CA 1
ATOM 1723 C C . ALA B 1 28 ? 15.016 -10.352 3.85 1 96 28 ALA B C 1
ATOM 1725 O O . ALA B 1 28 ? 13.836 -9.992 3.918 1 96 28 ALA B O 1
ATOM 1726 N N . GLU B 1 29 ? 15.586 -11.086 4.801 1 94.94 29 GLU B N 1
ATOM 1727 C CA . GLU B 1 29 ? 14.836 -11.656 5.914 1 94.94 29 GLU B CA 1
ATOM 1728 C C . GLU B 1 29 ? 14.156 -10.57 6.742 1 94.94 29 GLU B C 1
ATOM 1730 O O . GLU B 1 29 ? 13.055 -10.766 7.254 1 94.94 29 GLU B O 1
ATOM 1735 N N . ASP B 1 30 ? 14.789 -9.359 6.812 1 94 30 ASP B N 1
ATOM 1736 C CA . ASP B 1 30 ? 14.25 -8.312 7.672 1 94 30 ASP B CA 1
ATOM 1737 C C . ASP B 1 30 ? 13.789 -7.113 6.848 1 94 30 ASP B C 1
ATOM 1739 O O . ASP B 1 30 ? 13.703 -5.996 7.363 1 94 30 ASP B O 1
ATOM 1743 N N . PHE B 1 31 ? 13.594 -7.367 5.523 1 97.19 31 PHE B N 1
ATOM 1744 C CA . PHE B 1 31 ? 12.961 -6.324 4.727 1 97.19 31 PHE B CA 1
ATOM 1745 C C . PHE B 1 31 ? 11.508 -6.133 5.148 1 97.19 31 PHE B C 1
ATOM 1747 O O . PHE B 1 31 ? 10.875 -7.059 5.664 1 97.19 31 PHE B O 1
ATOM 1754 N N . LEU B 1 32 ? 11.047 -4.949 4.957 1 96.81 32 LEU B N 1
ATOM 1755 C CA . LEU B 1 32 ? 9.703 -4.605 5.395 1 96.81 32 LEU B CA 1
ATOM 1756 C C . LEU B 1 32 ? 9.062 -3.59 4.453 1 96.81 32 LEU B C 1
ATOM 1758 O O . LEU B 1 32 ? 9.727 -2.639 4.027 1 96.81 32 LEU B O 1
ATOM 1762 N N . LEU B 1 33 ? 7.777 -3.836 4.078 1 98.38 33 LEU B N 1
ATOM 1763 C CA . LEU B 1 33 ? 7.027 -2.797 3.383 1 98.38 33 LEU B CA 1
ATOM 1764 C C . LEU B 1 33 ? 6.602 -1.696 4.348 1 98.38 33 LEU B C 1
ATOM 1766 O O . LEU B 1 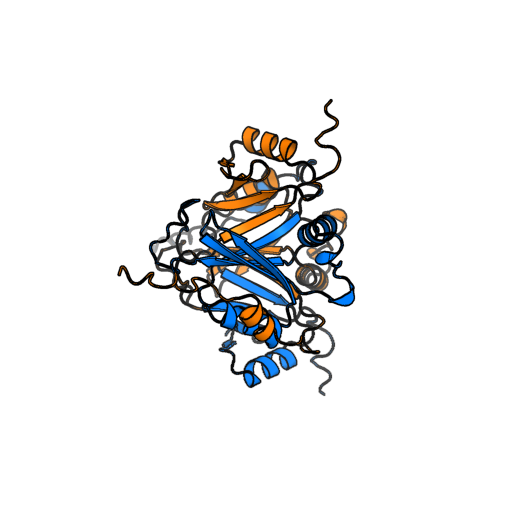33 ? 5.547 -1.792 4.98 1 98.38 33 LEU B O 1
ATOM 1770 N N . ALA B 1 34 ? 7.332 -0.646 4.363 1 97.69 34 ALA B N 1
ATOM 1771 C CA . ALA B 1 34 ? 7.121 0.38 5.383 1 97.69 34 ALA B CA 1
ATOM 1772 C C . ALA B 1 34 ? 5.988 1.322 4.98 1 97.69 34 ALA B C 1
ATOM 1774 O O . ALA B 1 34 ? 5.281 1.854 5.84 1 97.69 34 ALA B O 1
ATOM 1775 N N . GLU B 1 35 ? 5.875 1.546 3.695 1 97.81 35 GLU B N 1
ATOM 1776 C CA . GLU B 1 35 ? 4.844 2.492 3.281 1 97.81 35 GLU B CA 1
ATOM 1777 C C . GLU B 1 35 ? 4.473 2.297 1.813 1 97.81 35 GLU B C 1
ATOM 1779 O O . GLU B 1 35 ? 5.227 1.686 1.054 1 97.81 35 GLU B O 1
ATOM 1784 N N . VAL B 1 36 ? 3.285 2.689 1.521 1 96.44 36 VAL B N 1
ATOM 1785 C CA . VAL B 1 36 ? 2.832 2.877 0.146 1 96.44 36 VAL B CA 1
ATOM 1786 C C . VAL B 1 36 ? 2.514 4.352 -0.097 1 96.44 36 VAL B C 1
ATOM 1788 O O . VAL B 1 36 ? 1.923 5.016 0.759 1 96.44 36 VAL B O 1
ATOM 1791 N N . SER B 1 37 ? 2.934 4.824 -1.246 1 93.5 37 SER B N 1
ATOM 1792 C CA . SER B 1 37 ? 2.764 6.246 -1.532 1 93.5 37 SER B CA 1
ATOM 1793 C C . SER B 1 37 ? 1.812 6.465 -2.703 1 93.5 37 SER B C 1
ATOM 1795 O O . SER B 1 37 ? 1.903 5.777 -3.721 1 93.5 37 SER B O 1
ATOM 1797 N N . ILE B 1 38 ? 0.922 7.422 -2.539 1 90.19 38 ILE B N 1
ATOM 1798 C CA . ILE B 1 38 ? 0.034 7.848 -3.615 1 90.19 38 ILE B CA 1
ATOM 1799 C C . ILE B 1 38 ? 0.024 9.375 -3.699 1 90.19 38 ILE B C 1
ATOM 1801 O O . ILE B 1 38 ? 0.502 10.055 -2.789 1 90.19 38 ILE B O 1
ATOM 1805 N N . ARG B 1 39 ? -0.54 9.852 -4.781 1 88.62 39 ARG B N 1
ATOM 1806 C CA . ARG B 1 39 ? -0.709 11.289 -4.949 1 88.62 39 ARG B CA 1
ATOM 1807 C C . ARG B 1 39 ? -2.131 11.719 -4.598 1 88.62 39 ARG B C 1
ATOM 1809 O O . ARG B 1 39 ? -3.084 10.977 -4.828 1 88.62 39 ARG B O 1
ATOM 1816 N N . ILE B 1 40 ? -2.193 12.93 -4.09 1 89.94 40 ILE B N 1
ATOM 1817 C CA . ILE B 1 40 ? -3.512 13.461 -3.758 1 89.94 40 ILE B CA 1
ATOM 1818 C C . ILE B 1 40 ? -3.641 14.891 -4.285 1 89.94 40 ILE B C 1
ATOM 1820 O O . ILE B 1 40 ? -2.637 15.547 -4.562 1 89.94 40 ILE B O 1
ATOM 1824 N N . SER B 1 41 ? -4.922 15.367 -4.344 1 87.88 41 SER B N 1
ATOM 1825 C CA . SER B 1 41 ? -5.156 16.672 -4.957 1 87.88 41 SER B CA 1
ATOM 1826 C C . SER B 1 41 ? -5.746 17.656 -3.955 1 87.88 41 SER B C 1
ATOM 1828 O O . SER B 1 41 ? -5.703 18.875 -4.172 1 87.88 41 SER B O 1
ATOM 1830 N N . ASN B 1 42 ? -6.289 17.188 -2.895 1 91.12 42 ASN B N 1
ATOM 1831 C CA . ASN B 1 42 ? -6.918 18.031 -1.878 1 91.12 42 ASN B CA 1
ATOM 1832 C C . ASN B 1 42 ? -6.562 17.562 -0.469 1 91.12 42 ASN B C 1
ATOM 1834 O O . ASN B 1 42 ? -7.289 16.766 0.134 1 91.12 42 ASN B O 1
ATOM 1838 N N . PRO B 1 43 ? -5.504 18.156 0.06 1 95.5 43 PRO B N 1
ATOM 1839 C CA . PRO B 1 43 ? -4.98 17.672 1.341 1 95.5 43 PRO B CA 1
ATOM 1840 C C . PRO B 1 43 ? -6 17.781 2.473 1 95.5 43 PRO B C 1
ATOM 1842 O O . PRO B 1 43 ? -6.137 16.859 3.273 1 95.5 43 PRO B O 1
ATOM 1845 N N . LEU B 1 44 ? -6.707 18.844 2.561 1 97.62 44 LEU B N 1
ATOM 1846 C CA . LEU B 1 44 ? -7.602 19.047 3.693 1 97.62 44 LEU B CA 1
ATOM 1847 C C . LEU B 1 44 ? -8.758 18.047 3.654 1 97.62 44 LEU B C 1
ATOM 1849 O O . LEU B 1 44 ? -9.141 17.5 4.688 1 97.62 44 LEU B O 1
ATOM 1853 N N . ALA B 1 45 ? -9.359 17.797 2.447 1 96.81 45 ALA B N 1
ATOM 1854 C CA . ALA B 1 45 ? -10.383 16.766 2.301 1 96.81 45 ALA B CA 1
ATOM 1855 C C . ALA B 1 45 ? -9.828 15.391 2.637 1 96.81 45 ALA B C 1
ATOM 1857 O O . ALA B 1 45 ? -10.523 14.562 3.238 1 96.81 45 ALA B O 1
ATOM 1858 N N . THR B 1 46 ? -8.594 15.172 2.203 1 96.94 46 THR B N 1
ATOM 1859 C CA . THR B 1 46 ? -7.926 13.906 2.48 1 96.94 46 THR B CA 1
ATOM 1860 C C . THR B 1 46 ? -7.758 13.695 3.982 1 96.94 46 THR B C 1
ATOM 1862 O O . THR B 1 46 ? -8.102 12.641 4.508 1 96.94 46 THR B O 1
ATOM 1865 N N . ILE B 1 47 ? -7.262 14.703 4.66 1 98.69 47 ILE B N 1
ATOM 1866 C CA . ILE B 1 47 ? -7.035 14.609 6.098 1 98.69 47 ILE B CA 1
ATOM 1867 C C . ILE B 1 47 ? -8.352 14.336 6.816 1 98.69 47 ILE B C 1
ATOM 1869 O O . ILE B 1 47 ? -8.438 13.445 7.668 1 98.69 47 ILE B O 1
ATOM 1873 N N . LYS B 1 48 ? -9.406 15.008 6.438 1 98.56 48 LYS B N 1
ATOM 1874 C CA . LYS B 1 48 ? -10.711 14.805 7.047 1 98.56 48 LYS B CA 1
ATOM 1875 C C . LYS B 1 48 ? -11.211 13.375 6.82 1 98.56 48 LYS B C 1
ATOM 1877 O O . LYS B 1 48 ? -11.719 12.734 7.742 1 98.56 48 LYS B O 1
ATOM 1882 N N . PHE B 1 49 ? -11.055 12.906 5.633 1 98.38 49 PHE B N 1
ATOM 1883 C CA . PHE B 1 49 ? -11.547 11.586 5.273 1 98.38 49 PHE B CA 1
ATOM 1884 C C . PHE B 1 49 ? -10.766 10.5 5.996 1 98.38 49 PHE B C 1
ATOM 1886 O O . PHE B 1 49 ? -11.344 9.625 6.641 1 98.38 49 PHE B O 1
ATOM 1893 N N . TYR B 1 50 ? -9.477 10.5 5.93 1 98.81 50 TYR B N 1
ATOM 1894 C CA . TYR B 1 50 ? -8.656 9.391 6.422 1 98.81 50 TYR B CA 1
ATOM 1895 C C . TYR B 1 50 ? -8.609 9.391 7.945 1 98.81 50 TYR B C 1
ATOM 1897 O O . TYR B 1 50 ? -8.461 8.328 8.562 1 98.81 50 TYR B O 1
ATOM 1905 N N . THR B 1 51 ? -8.742 10.57 8.625 1 98.75 51 THR B N 1
ATOM 1906 C CA . THR B 1 51 ? -8.797 10.578 10.078 1 98.75 51 THR B CA 1
ATOM 1907 C C . THR B 1 51 ? -10.227 10.375 10.57 1 98.75 51 THR B C 1
ATOM 1909 O O . THR B 1 51 ? -10.477 9.516 11.414 1 98.75 51 THR B O 1
ATOM 1912 N N . GLY B 1 52 ? -11.164 11.031 9.977 1 98.25 52 GLY B N 1
ATOM 1913 C CA . GLY B 1 52 ? -12.531 11.047 10.484 1 98.25 52 GLY B CA 1
ATOM 1914 C C . GLY B 1 52 ? -13.359 9.875 10.008 1 98.25 52 GLY B C 1
ATOM 1915 O O . GLY B 1 52 ? -14.148 9.312 10.773 1 98.25 52 GLY B O 1
ATOM 1916 N N . VAL B 1 53 ? -13.227 9.492 8.766 1 98.06 53 VAL B N 1
ATOM 1917 C CA . VAL B 1 53 ? -14.039 8.43 8.188 1 98.06 53 VAL B CA 1
ATOM 1918 C C . VAL B 1 53 ? -13.359 7.078 8.422 1 98.06 53 VAL B C 1
ATOM 1920 O O . VAL B 1 53 ? -13.961 6.168 8.992 1 98.06 53 VAL B O 1
ATOM 1923 N N . LEU B 1 54 ? -12.094 6.969 8.109 1 98.44 54 LEU B N 1
ATOM 1924 C CA . LEU B 1 54 ? -11.406 5.684 8.211 1 98.44 54 LEU B CA 1
ATOM 1925 C C . LEU B 1 54 ? -10.82 5.484 9.609 1 98.44 54 LEU B C 1
ATOM 1927 O O . LEU B 1 54 ? -10.516 4.355 10 1 98.44 54 LEU B O 1
ATOM 1931 N N . GLY B 1 55 ? -10.633 6.602 10.305 1 98.44 55 GLY B N 1
ATOM 1932 C CA . GLY B 1 55 ? -10.109 6.484 11.656 1 98.44 55 GLY B CA 1
ATOM 1933 C C . GLY B 1 55 ? -8.602 6.297 11.703 1 98.44 55 GLY B C 1
ATOM 1934 O O . GLY B 1 55 ? -8.07 5.754 12.664 1 98.44 55 GLY B O 1
ATOM 1935 N N . MET B 1 56 ? -7.887 6.672 10.664 1 98.75 56 MET B N 1
ATOM 1936 C CA . MET B 1 56 ? -6.426 6.637 10.688 1 98.75 56 MET B CA 1
ATOM 1937 C C . MET B 1 56 ? -5.867 7.824 11.469 1 98.75 56 MET B C 1
ATOM 1939 O O . MET B 1 56 ? -6.578 8.797 11.719 1 98.75 56 MET B O 1
ATOM 1943 N N . THR B 1 57 ? -4.633 7.695 11.891 1 98.62 57 THR B N 1
ATOM 1944 C CA . THR B 1 57 ? -3.885 8.781 12.508 1 98.62 57 THR B CA 1
ATOM 1945 C C . THR B 1 57 ? -2.936 9.43 11.508 1 98.62 57 THR B C 1
ATOM 1947 O O . THR B 1 57 ? -2.219 8.734 10.781 1 98.62 57 THR B O 1
ATOM 1950 N N . LEU B 1 58 ? -3.041 10.734 11.344 1 98.69 58 LEU B N 1
ATOM 1951 C CA . LEU B 1 58 ? -1.975 11.453 10.656 1 98.69 58 LEU B CA 1
ATOM 1952 C C . LEU B 1 58 ? -0.707 11.484 11.508 1 98.69 58 LEU B C 1
ATOM 1954 O O . LEU B 1 58 ? -0.621 12.242 12.477 1 98.69 58 LEU B O 1
ATOM 1958 N N . LEU B 1 59 ? 0.256 10.719 11.148 1 98.25 59 LEU B N 1
ATOM 1959 C CA . LEU B 1 59 ? 1.463 10.57 11.953 1 98.25 59 LEU B CA 1
ATOM 1960 C C . LEU B 1 59 ? 2.355 11.797 11.836 1 98.25 59 LEU B C 1
ATOM 1962 O O . LEU B 1 59 ? 2.969 12.219 12.82 1 98.25 59 LEU B O 1
ATOM 1966 N N . THR B 1 60 ? 2.533 12.266 10.648 1 97.94 60 THR B N 1
ATOM 1967 C CA . THR B 1 60 ? 3.42 13.391 10.359 1 97.94 60 THR B CA 1
ATOM 1968 C C . THR B 1 60 ? 3.152 13.953 8.969 1 97.94 60 THR B C 1
ATOM 1970 O O . THR B 1 60 ? 2.426 13.352 8.18 1 97.94 60 THR B O 1
ATOM 1973 N N . TRP B 1 61 ? 3.623 15.125 8.758 1 97.62 61 TRP B N 1
ATOM 1974 C CA . TRP B 1 61 ? 3.643 15.766 7.445 1 97.62 61 TRP B CA 1
ATOM 1975 C C . TRP B 1 61 ? 4.836 16.703 7.32 1 97.62 61 TRP B C 1
ATOM 1977 O O . TRP B 1 61 ? 5.406 17.141 8.328 1 97.62 61 TRP B O 1
ATOM 1987 N N . TRP B 1 62 ? 5.289 16.844 6.074 1 96.06 62 TRP B N 1
ATOM 1988 C CA . TRP B 1 62 ? 6.383 17.781 5.82 1 96.06 62 TRP B CA 1
ATOM 1989 C C . TRP B 1 62 ? 6.301 18.328 4.402 1 96.06 62 TRP B C 1
ATOM 1991 O O . TRP B 1 62 ? 5.676 17.734 3.527 1 96.06 62 TRP B O 1
ATOM 2001 N N . ASN B 1 63 ? 6.867 19.531 4.277 1 93.5 63 ASN B N 1
ATOM 2002 C CA . ASN B 1 63 ? 7.055 20.125 2.961 1 93.5 63 ASN B CA 1
ATOM 2003 C C . ASN B 1 63 ? 8.414 19.766 2.369 1 93.5 63 ASN B C 1
ATOM 2005 O O . ASN B 1 63 ? 9.438 19.844 3.055 1 93.5 63 ASN B O 1
ATOM 2009 N N . ASP B 1 64 ? 8.344 19.328 1.158 1 88.69 64 ASP B N 1
ATOM 2010 C CA . ASP B 1 64 ? 9.578 19.078 0.416 1 88.69 64 ASP B CA 1
ATOM 2011 C C . ASP B 1 64 ? 9.773 20.109 -0.688 1 88.69 64 ASP B C 1
ATOM 2013 O O . ASP B 1 64 ? 9.102 20.062 -1.721 1 88.69 64 ASP B O 1
ATOM 2017 N N . GLN B 1 65 ? 10.758 20.984 -0.517 1 86.69 65 GLN B N 1
ATOM 2018 C CA . GLN B 1 65 ? 10.992 22.078 -1.46 1 86.69 65 GLN B CA 1
ATOM 2019 C C . GLN B 1 65 ? 11.547 21.547 -2.781 1 86.69 65 GLN B C 1
ATOM 2021 O O . GLN B 1 65 ? 11.25 22.094 -3.846 1 86.69 65 GLN B O 1
ATOM 2026 N N . LYS B 1 66 ? 12.305 20.531 -2.676 1 80.62 66 LYS B N 1
ATOM 2027 C CA . LYS B 1 66 ? 12.953 19.969 -3.863 1 80.62 66 LYS B CA 1
ATOM 2028 C C . LYS B 1 66 ? 11.922 19.344 -4.805 1 80.62 66 LYS B C 1
ATOM 2030 O O . LYS B 1 66 ? 11.961 19.594 -6.012 1 80.62 66 LYS B O 1
ATOM 2035 N N . THR B 1 67 ? 11.023 18.547 -4.234 1 79.56 67 THR B N 1
ATOM 2036 C CA . THR B 1 67 ? 10 17.891 -5.047 1 79.56 67 THR B CA 1
ATOM 2037 C C . THR B 1 67 ? 8.75 18.75 -5.145 1 79.56 67 THR B C 1
ATOM 2039 O O . THR B 1 67 ? 7.828 18.438 -5.906 1 79.56 67 THR B O 1
ATOM 2042 N N . ARG B 1 68 ? 8.75 19.875 -4.402 1 87.88 68 ARG B N 1
ATOM 2043 C CA . ARG B 1 68 ? 7.609 20.781 -4.332 1 87.88 68 ARG B CA 1
ATOM 2044 C C . ARG B 1 68 ? 6.332 20.031 -3.971 1 87.88 68 ARG B C 1
ATOM 2046 O O . ARG B 1 68 ? 5.316 20.156 -4.66 1 87.88 68 ARG B O 1
ATOM 2053 N N . THR B 1 69 ? 6.43 19.266 -2.947 1 89.94 69 THR B N 1
ATOM 2054 C CA . THR B 1 69 ? 5.305 18.484 -2.447 1 89.94 69 THR B CA 1
ATOM 2055 C C . THR B 1 69 ? 5.164 18.656 -0.937 1 89.94 69 THR B C 1
ATOM 2057 O O . THR B 1 69 ? 6.129 19 -0.251 1 89.94 69 THR B O 1
ATOM 2060 N N . THR B 1 70 ? 3.947 18.531 -0.481 1 94.81 70 THR B N 1
ATOM 2061 C CA . THR B 1 70 ? 3.689 18.219 0.922 1 94.81 70 THR B CA 1
ATOM 2062 C C . THR B 1 70 ? 3.285 16.766 1.092 1 94.81 70 THR B C 1
ATOM 2064 O O . THR B 1 70 ? 2.41 16.266 0.378 1 94.81 70 THR B O 1
ATOM 2067 N N . ASN B 1 71 ? 3.971 16.094 1.986 1 95.81 71 ASN B N 1
ATOM 2068 C CA . ASN B 1 71 ? 3.729 14.68 2.217 1 95.81 71 ASN B CA 1
ATOM 2069 C C . ASN B 1 71 ? 3.047 14.438 3.559 1 95.81 71 ASN B C 1
ATOM 2071 O O . ASN B 1 71 ? 3.457 14.992 4.578 1 95.81 71 ASN B O 1
ATOM 2075 N N . TYR B 1 72 ? 1.97 13.711 3.504 1 98.19 72 TYR B N 1
ATOM 2076 C CA . TYR B 1 72 ? 1.19 13.32 4.672 1 98.19 72 TYR B CA 1
ATOM 2077 C C . TYR B 1 72 ? 1.262 11.812 4.891 1 98.19 72 TYR B C 1
ATOM 2079 O O . TYR B 1 72 ? 1.069 11.031 3.953 1 98.19 72 TYR B O 1
ATOM 2087 N N . VAL B 1 73 ? 1.569 11.367 6.137 1 98.69 73 VAL B N 1
ATOM 2088 C CA . VAL B 1 73 ? 1.649 9.93 6.406 1 98.69 73 VAL B CA 1
ATOM 2089 C C . VAL B 1 73 ? 0.523 9.523 7.352 1 98.69 73 VAL B C 1
ATOM 2091 O O . VAL B 1 73 ? 0.41 10.055 8.461 1 98.69 73 VAL B O 1
ATOM 2094 N N . PHE B 1 74 ? -0.299 8.594 6.883 1 98.81 74 PHE B N 1
ATOM 2095 C CA . PHE B 1 74 ? -1.419 8.062 7.652 1 98.81 74 PHE B CA 1
ATOM 2096 C C . PHE B 1 74 ? -1.185 6.602 8.016 1 98.81 74 PHE B C 1
ATOM 2098 O O . PHE B 1 74 ? -0.571 5.855 7.246 1 98.81 74 PHE B O 1
ATOM 2105 N N . THR B 1 75 ? -1.696 6.156 9.211 1 98.62 75 THR B N 1
ATOM 2106 C CA . THR B 1 75 ? -1.646 4.75 9.586 1 98.62 75 THR B CA 1
ATOM 2107 C C . THR B 1 75 ? -2.77 4.41 10.562 1 98.62 75 THR B C 1
ATOM 2109 O O . THR B 1 75 ? -3.328 5.297 11.211 1 98.62 75 THR B O 1
ATOM 2112 N N . PHE B 1 76 ? -3.217 3.166 10.516 1 98.5 76 PHE B N 1
ATOM 2113 C CA . PHE B 1 76 ? -4.023 2.662 11.617 1 98.5 76 PHE B CA 1
ATOM 2114 C C . PHE B 1 76 ? -3.148 2.303 12.812 1 98.5 76 PHE B C 1
ATOM 2116 O O . PHE B 1 76 ? -2.289 1.423 12.711 1 98.5 76 PHE B O 1
ATOM 2123 N N . VAL B 1 77 ? -3.375 2.986 13.945 1 97.69 77 VAL B N 1
ATOM 2124 C CA . VAL B 1 77 ? -2.521 2.734 15.102 1 97.69 77 VAL B CA 1
ATOM 2125 C C . VAL B 1 77 ? -3.209 3.232 16.375 1 97.69 77 VAL B C 1
ATOM 2127 O O . VAL B 1 77 ? -4.039 4.145 16.312 1 97.69 77 VAL B O 1
ATOM 2130 N N . ASP B 1 78 ? -2.92 2.549 17.453 1 96.62 78 ASP B N 1
ATOM 2131 C CA . ASP B 1 78 ? -3.23 3.115 18.766 1 96.62 78 ASP B CA 1
ATOM 2132 C C . ASP B 1 78 ? -2.346 4.324 19.062 1 96.62 78 ASP B C 1
ATOM 2134 O O . ASP B 1 78 ? -1.123 4.195 19.172 1 96.62 78 ASP B O 1
ATOM 2138 N N . GLU B 1 79 ? -2.99 5.48 19.234 1 95.44 79 GLU B N 1
ATOM 2139 C CA . GLU B 1 79 ? -2.252 6.723 19.422 1 95.44 79 GLU B CA 1
ATOM 2140 C C . GLU B 1 79 ? -1.383 6.664 20.688 1 95.44 79 GLU B C 1
ATOM 2142 O O . GLU B 1 79 ? -0.358 7.344 20.766 1 95.44 79 GLU B O 1
ATOM 2147 N N . ALA B 1 80 ? -1.729 5.797 21.562 1 95.94 80 ALA B N 1
ATOM 2148 C CA . ALA B 1 80 ? -1.035 5.707 22.844 1 95.94 80 ALA B CA 1
ATOM 2149 C C . ALA B 1 80 ? 0.388 5.188 22.672 1 95.94 80 ALA B C 1
ATOM 215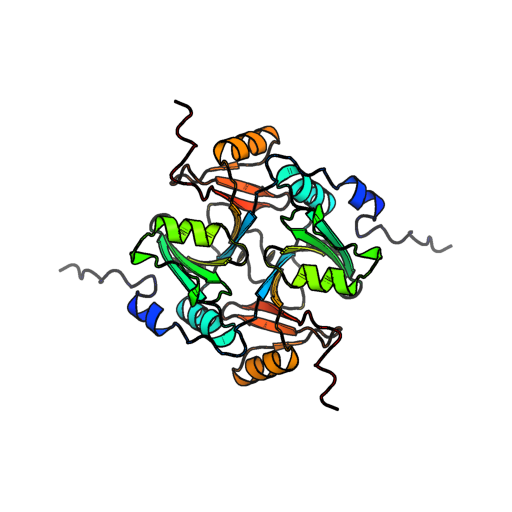1 O O . ALA B 1 80 ? 1.244 5.387 23.531 1 95.94 80 ALA B O 1
ATOM 2152 N N . ILE B 1 81 ? 0.681 4.535 21.547 1 96.88 81 ILE B N 1
ATOM 2153 C CA . ILE B 1 81 ? 1.982 3.893 21.406 1 96.88 81 ILE B CA 1
ATOM 2154 C C . ILE B 1 81 ? 2.877 4.73 20.5 1 96.88 81 ILE B C 1
ATOM 2156 O O . ILE B 1 81 ? 4.023 4.359 20.234 1 96.88 81 ILE B O 1
ATOM 2160 N N . ILE B 1 82 ? 2.416 5.844 20.016 1 97.5 82 ILE B N 1
ATOM 2161 C CA . ILE B 1 82 ? 3.201 6.703 19.125 1 97.5 82 ILE B CA 1
ATOM 2162 C C . ILE B 1 82 ? 4.258 7.445 19.938 1 97.5 82 ILE B C 1
ATOM 2164 O O . ILE B 1 82 ? 3.928 8.188 20.875 1 97.5 82 ILE B O 1
ATOM 2168 N N . PRO B 1 83 ? 5.531 7.23 19.594 1 97.38 83 PRO B N 1
ATOM 2169 C CA . PRO B 1 83 ? 6.539 8.031 20.297 1 97.38 83 PRO B CA 1
ATOM 2170 C C . PRO B 1 83 ? 6.449 9.516 19.953 1 97.38 83 PRO B C 1
ATOM 2172 O O . PRO B 1 83 ? 6.137 9.875 18.812 1 97.38 83 PRO B O 1
ATOM 2175 N N . PRO B 1 84 ? 6.738 10.398 20.938 1 96.5 84 PRO B N 1
ATOM 2176 C CA . PRO B 1 84 ? 6.66 11.836 20.672 1 96.5 84 PRO B CA 1
ATOM 2177 C C . PRO B 1 84 ? 7.719 12.32 19.688 1 96.5 84 PRO B C 1
ATOM 2179 O O . PRO B 1 84 ? 8.906 12.312 20 1 96.5 84 PRO B O 1
ATOM 2182 N N . LYS B 1 85 ? 7.258 12.742 18.609 1 95.19 85 LYS B N 1
ATOM 2183 C CA . LYS B 1 85 ? 8.164 13.211 17.562 1 95.19 85 LYS B CA 1
ATOM 2184 C C . LYS B 1 85 ? 8.992 14.398 18.062 1 95.19 85 LYS B C 1
ATOM 2186 O O . LYS B 1 85 ? 10.188 14.484 17.781 1 95.19 85 LYS B O 1
ATOM 2191 N N . GLU B 1 86 ? 8.383 15.32 18.75 1 94.75 86 GLU B N 1
ATOM 2192 C CA . GLU B 1 86 ? 9.023 16.547 19.203 1 94.75 86 GLU B CA 1
ATOM 2193 C C . GLU B 1 86 ? 10.164 16.266 20.172 1 94.75 86 GLU B C 1
ATOM 2195 O O . GLU B 1 86 ? 11.109 17.031 20.281 1 94.75 86 GLU B O 1
ATOM 2200 N N . ARG B 1 87 ? 10.102 15.156 20.891 1 95.75 87 ARG B N 1
ATOM 2201 C CA . ARG B 1 87 ? 11.117 14.781 21.859 1 95.75 87 ARG B CA 1
ATOM 2202 C C . ARG B 1 87 ? 12.32 14.133 21.172 1 95.75 87 ARG B C 1
ATOM 2204 O O . ARG B 1 87 ? 13.469 14.414 21.516 1 95.75 87 ARG B O 1
ATOM 2211 N N . ASP B 1 88 ? 12.078 13.219 20.219 1 96 88 ASP B N 1
ATOM 2212 C CA . ASP B 1 88 ? 13.109 12.492 19.5 1 96 88 ASP B CA 1
ATOM 2213 C C . ASP B 1 88 ? 12.633 12.102 18.109 1 96 88 ASP B C 1
ATOM 2215 O O . ASP B 1 88 ? 12.062 11.031 17.922 1 96 88 ASP B O 1
ATOM 2219 N N . GLU B 1 89 ? 12.898 12.969 17.172 1 93.94 89 GLU B N 1
ATOM 2220 C CA . GLU B 1 89 ? 12.43 12.773 15.797 1 93.94 89 GLU B CA 1
ATOM 2221 C C . GLU B 1 89 ? 13.008 11.5 15.188 1 93.94 89 GLU B C 1
ATOM 2223 O O . GLU B 1 89 ? 12.336 10.812 14.414 1 93.94 89 GLU B O 1
ATOM 2228 N N . ASN B 1 90 ? 14.234 11.227 15.516 1 91.94 90 ASN B N 1
ATOM 2229 C CA . ASN B 1 90 ? 14.875 10.023 14.992 1 91.94 90 ASN B CA 1
ATOM 2230 C C . ASN B 1 90 ? 14.188 8.758 15.5 1 91.94 90 ASN B C 1
ATOM 2232 O O . ASN B 1 90 ? 13.945 7.828 14.727 1 91.94 90 ASN B O 1
ATOM 2236 N N . HIS B 1 91 ? 13.906 8.789 16.781 1 94.56 91 HIS B N 1
ATOM 2237 C CA . HIS B 1 91 ? 13.195 7.656 17.344 1 94.56 91 HIS B CA 1
ATOM 2238 C C . HIS B 1 91 ? 11.812 7.504 16.734 1 94.56 91 HIS B C 1
ATOM 2240 O O . HIS B 1 91 ? 11.383 6.391 16.422 1 94.56 91 HIS B O 1
ATOM 2246 N N . PHE B 1 92 ? 11.117 8.617 16.531 1 96.62 92 PHE B N 1
ATOM 2247 C CA . PHE B 1 92 ? 9.805 8.633 15.906 1 96.62 92 PHE B CA 1
ATOM 2248 C C . PHE B 1 92 ? 9.875 8.055 14.492 1 96.62 92 PHE B C 1
ATOM 2250 O O . PHE B 1 92 ? 9.078 7.188 14.133 1 96.62 92 PHE B O 1
ATOM 2257 N N . ASN B 1 93 ? 10.797 8.453 13.734 1 94.25 93 ASN B N 1
ATOM 2258 C CA . ASN B 1 93 ? 10.93 8.008 12.352 1 94.25 93 ASN B CA 1
ATOM 2259 C C . ASN B 1 93 ? 11.297 6.527 12.273 1 94.25 93 ASN B C 1
ATOM 2261 O O . ASN B 1 93 ? 10.789 5.797 11.422 1 94.25 93 ASN B O 1
ATOM 2265 N N . LYS B 1 94 ? 12.18 6.113 13.172 1 93.38 94 LYS B N 1
ATOM 2266 C CA . LYS B 1 94 ? 12.516 4.695 13.227 1 93.38 94 LYS B CA 1
ATOM 2267 C C . LYS B 1 94 ? 11.289 3.848 13.539 1 93.38 94 LYS B C 1
ATOM 2269 O O . LYS B 1 94 ? 11.047 2.826 12.891 1 93.38 94 LYS B O 1
ATOM 2274 N N . TRP B 1 95 ? 10.578 4.301 14.5 1 96.19 95 TRP B N 1
ATOM 2275 C CA . TRP B 1 95 ? 9.352 3.604 14.891 1 96.19 95 TRP B CA 1
ATOM 2276 C C . TRP B 1 95 ? 8.375 3.537 13.719 1 96.19 95 TRP B C 1
ATOM 2278 O O . TRP B 1 95 ? 7.852 2.467 13.398 1 96.19 95 TRP B O 1
ATOM 2288 N N . ARG B 1 96 ? 8.156 4.641 13.023 1 96.31 96 ARG B N 1
ATOM 2289 C CA . ARG B 1 96 ? 7.219 4.762 11.914 1 96.31 96 ARG B CA 1
ATOM 2290 C C . ARG B 1 96 ? 7.625 3.855 10.758 1 96.31 96 ARG B C 1
ATOM 2292 O O . ARG B 1 96 ? 6.777 3.191 10.156 1 96.31 96 ARG B O 1
ATOM 2299 N N . LEU B 1 97 ? 8.883 3.783 10.492 1 94.88 97 LEU B N 1
ATOM 2300 C CA . LEU B 1 97 ? 9.367 3.098 9.297 1 94.88 97 LEU B CA 1
ATOM 2301 C C . LEU B 1 97 ? 9.703 1.641 9.609 1 94.88 97 LEU B C 1
ATOM 2303 O O . LEU B 1 97 ? 10.125 0.895 8.719 1 94.88 97 LEU B O 1
ATOM 2307 N N . SER B 1 98 ? 9.484 1.22 10.867 1 94.69 98 SER B N 1
ATOM 2308 C CA . SER B 1 98 ? 9.68 -0.173 11.258 1 94.69 98 SER B CA 1
ATOM 2309 C C . SER B 1 98 ? 8.359 -0.923 11.328 1 94.69 98 SER B C 1
ATOM 2311 O O . SER B 1 98 ? 8.281 -1.999 11.922 1 94.69 98 SER B O 1
ATOM 2313 N N . ARG B 1 99 ? 7.391 -0.343 10.75 1 95.38 99 ARG B N 1
ATOM 2314 C CA . ARG B 1 99 ? 6.086 -0.995 10.742 1 95.38 99 ARG B CA 1
ATOM 2315 C C . ARG B 1 99 ? 5.414 -0.859 9.375 1 95.38 99 ARG B C 1
ATOM 2317 O O . ARG B 1 99 ? 5.652 0.114 8.656 1 95.38 99 ARG B O 1
ATOM 2324 N N . ALA B 1 100 ? 4.617 -1.871 9.086 1 97.62 100 ALA B N 1
ATOM 2325 C CA . ALA B 1 100 ? 3.83 -1.828 7.859 1 97.62 100 ALA B CA 1
ATOM 2326 C C . ALA B 1 100 ? 2.52 -1.075 8.07 1 97.62 100 ALA B C 1
ATOM 2328 O O . ALA B 1 100 ? 2.145 -0.781 9.211 1 97.62 100 ALA B O 1
ATOM 2329 N N . GLY B 1 101 ? 1.892 -0.699 6.977 1 98 101 GLY B N 1
ATOM 2330 C CA . GLY B 1 101 ? 0.545 -0.156 7.066 1 98 101 GLY B CA 1
ATOM 2331 C C . GLY B 1 101 ? 0.498 1.353 6.91 1 98 101 GLY B C 1
ATOM 2332 O O . GLY B 1 101 ? -0.574 1.956 6.984 1 98 101 GLY B O 1
ATOM 2333 N N . ASN B 1 102 ? 1.684 2.01 6.648 1 98.56 102 ASN B N 1
ATOM 2334 C CA . ASN B 1 102 ? 1.698 3.453 6.445 1 98.56 102 ASN B CA 1
ATOM 2335 C C . ASN B 1 102 ? 1.335 3.82 5.008 1 98.56 102 ASN B C 1
ATOM 2337 O O . ASN B 1 102 ? 1.775 3.16 4.062 1 98.56 102 ASN B O 1
ATOM 2341 N N . ILE B 1 103 ? 0.504 4.816 4.883 1 98.38 103 ILE B N 1
ATOM 2342 C CA . ILE B 1 103 ? 0.214 5.398 3.578 1 98.38 103 ILE B CA 1
ATOM 2343 C C . ILE B 1 103 ? 0.781 6.816 3.508 1 98.38 103 ILE B C 1
ATOM 2345 O O . ILE B 1 103 ? 0.408 7.68 4.305 1 98.38 103 ILE B O 1
ATOM 2349 N N . GLU B 1 104 ? 1.702 7.035 2.633 1 97.44 104 GLU B N 1
ATOM 2350 C CA . GLU B 1 104 ? 2.213 8.367 2.338 1 97.44 104 GLU B CA 1
ATOM 2351 C C . GLU B 1 104 ? 1.445 9.016 1.186 1 97.44 104 GLU B C 1
ATOM 2353 O O . GLU B 1 104 ? 1.391 8.461 0.084 1 97.44 104 GLU B O 1
ATOM 2358 N N . MET B 1 105 ? 0.881 10.164 1.455 1 95.06 105 MET B N 1
ATOM 2359 C CA . MET B 1 105 ? 0.089 10.875 0.451 1 95.06 105 MET B CA 1
ATOM 2360 C C . MET B 1 105 ? 0.732 12.203 0.091 1 95.06 105 MET B C 1
ATOM 2362 O O . MET B 1 105 ? 0.862 13.086 0.943 1 95.06 105 MET B O 1
ATOM 2366 N N . ALA B 1 106 ? 1.094 12.305 -1.15 1 92.38 106 ALA B N 1
ATOM 2367 C CA . ALA B 1 106 ? 1.839 13.484 -1.601 1 92.38 106 ALA B CA 1
ATOM 2368 C C . ALA B 1 106 ? 0.935 14.445 -2.363 1 92.38 106 ALA B C 1
ATOM 2370 O O . ALA B 1 106 ? 0.204 14.039 -3.27 1 92.38 106 ALA B O 1
ATOM 2371 N N . TYR B 1 107 ? 0.968 15.695 -1.948 1 91.94 107 TYR B N 1
ATOM 2372 C CA . TYR B 1 107 ? 0.295 16.797 -2.627 1 91.94 107 TYR B CA 1
ATOM 2373 C C . TYR B 1 107 ? 1.296 17.672 -3.379 1 91.94 107 TYR B C 1
ATOM 2375 O O . TYR B 1 107 ? 2.197 18.25 -2.773 1 91.94 107 TYR B O 1
ATOM 2383 N N . SER B 1 108 ? 1.106 17.734 -4.648 1 87.75 108 SER B N 1
ATOM 2384 C CA . SER B 1 108 ? 1.979 18.578 -5.457 1 87.75 108 SER B CA 1
ATOM 2385 C C . SER B 1 108 ? 1.515 20.031 -5.438 1 87.75 108 SER B C 1
ATOM 2387 O O . SER B 1 108 ? 0.347 20.328 -5.711 1 87.75 108 SER B O 1
ATOM 2389 N N . TRP B 1 109 ? 2.461 20.922 -5.133 1 89.06 109 TRP B N 1
ATOM 2390 C CA . TRP B 1 109 ? 2.146 22.344 -5.062 1 89.06 109 TRP B CA 1
ATOM 2391 C C . TRP B 1 109 ? 1.744 22.891 -6.434 1 89.06 109 TRP B C 1
ATOM 2393 O O . TRP B 1 109 ? 1.024 23.875 -6.531 1 89.06 109 TRP B O 1
ATOM 2403 N N . ASP B 1 110 ? 2.244 22.359 -7.477 1 79.88 110 ASP B N 1
ATOM 2404 C CA . ASP B 1 110 ? 2.012 22.812 -8.836 1 79.88 110 ASP B CA 1
ATOM 2405 C C . ASP B 1 110 ? 0.75 22.188 -9.43 1 79.88 110 ASP B C 1
ATOM 2407 O O . ASP B 1 110 ? 0.406 22.453 -10.586 1 79.88 110 ASP B O 1
ATOM 2411 N N . GLY B 1 111 ? -0.108 21.688 -8.617 1 63.59 111 GLY B N 1
ATOM 2412 C CA . GLY B 1 111 ? -1.319 21.031 -9.078 1 63.59 111 GLY B CA 1
ATOM 2413 C C . GLY B 1 111 ? -1.06 19.656 -9.68 1 63.59 111 GLY B C 1
ATOM 2414 O O . GLY B 1 111 ? 0.092 19.281 -9.922 1 63.59 111 GLY B O 1
ATOM 2415 N N . ILE B 1 112 ? -2 18.703 -9.508 1 53.09 112 ILE B N 1
ATOM 2416 C CA . ILE B 1 112 ? -1.905 17.438 -10.219 1 53.09 112 ILE B CA 1
ATOM 2417 C C . ILE B 1 112 ? -1.915 17.703 -11.727 1 53.09 112 ILE B C 1
ATOM 2419 O O . ILE B 1 112 ? -2.961 18 -12.305 1 53.09 112 ILE B O 1
ATOM 2423 N N . THR B 1 113 ? -1.267 18.625 -12.141 1 42.06 113 THR B N 1
ATOM 2424 C CA . THR B 1 113 ? -1.357 18.812 -13.586 1 42.06 113 THR B CA 1
ATOM 2425 C C . THR B 1 113 ? -0.985 17.531 -14.32 1 42.06 113 THR B C 1
ATOM 2427 O O . THR B 1 113 ? -0.206 16.719 -13.812 1 42.06 113 THR B O 1
ATOM 2430 N N . GLY B 1 114 ? -1.943 16.969 -15.07 1 40.16 114 GLY B N 1
ATOM 2431 C CA . GLY B 1 114 ? -1.673 15.859 -15.977 1 40.16 114 GLY B CA 1
ATOM 2432 C C . GLY B 1 114 ? -0.209 15.75 -16.359 1 40.16 114 GLY B C 1
ATOM 2433 O O . GLY B 1 114 ? 0.204 14.766 -16.969 1 40.16 114 GLY B O 1
ATOM 2434 N N . LYS B 1 115 ? 0.431 16.922 -16.328 1 35.72 115 LYS B N 1
ATOM 2435 C CA . LYS B 1 115 ? 1.786 17.047 -16.859 1 35.72 115 LYS B CA 1
ATOM 2436 C C . LYS B 1 115 ? 2.824 16.766 -15.781 1 35.72 115 LYS B C 1
ATOM 2438 O O . LYS B 1 115 ? 4.027 16.906 -16.016 1 35.72 115 LYS B O 1
ATOM 2443 N N . THR B 1 116 ? 2.408 16.953 -14.648 1 37 116 THR B N 1
ATOM 2444 C CA . THR B 1 116 ? 3.525 16.859 -13.719 1 37 116 THR B CA 1
ATOM 2445 C C . THR B 1 116 ? 4.164 15.477 -13.781 1 37 116 THR B C 1
ATOM 2447 O O . THR B 1 116 ? 3.527 14.477 -13.445 1 37 116 THR B O 1
ATOM 2450 N N . LYS B 1 117 ? 4.836 15.453 -14.711 1 35.19 117 LYS B N 1
ATOM 2451 C CA . LYS B 1 117 ? 5.773 14.359 -14.945 1 35.19 117 LYS B CA 1
ATOM 2452 C C . LYS B 1 117 ? 6.559 14.031 -13.68 1 35.19 117 LYS B C 1
ATOM 2454 O O . LYS B 1 117 ? 7.293 14.875 -13.156 1 35.19 117 LYS B O 1
ATOM 2459 N N . TYR B 1 118 ? 5.914 13.617 -12.656 1 36.41 118 TYR B N 1
ATOM 2460 C CA . TYR B 1 118 ? 6.938 13.164 -11.727 1 36.41 118 TYR B CA 1
ATOM 2461 C C . TYR B 1 118 ? 8.148 12.602 -12.469 1 36.41 118 TYR B C 1
ATOM 2463 O O . TYR B 1 118 ? 8 11.75 -13.352 1 36.41 118 TYR B O 1
ATOM 2471 N N . GLU B 1 119 ? 8.914 13.531 -12.609 1 35.28 119 GLU B N 1
ATOM 2472 C CA . GLU B 1 119 ? 10.164 13.211 -13.289 1 35.28 119 GLU B CA 1
ATOM 2473 C C . GLU B 1 119 ? 10.625 11.789 -12.945 1 35.28 119 GLU B C 1
ATOM 2475 O O . GLU B 1 119 ? 11.336 11.156 -13.734 1 35.28 119 GLU B O 1
ATOM 2480 N N . CYS B 1 120 ? 10.484 11.633 -11.594 1 30.56 120 CYS B N 1
ATOM 2481 C CA . CYS B 1 120 ? 11.133 10.344 -11.344 1 30.56 120 CYS B CA 1
ATOM 2482 C C . CYS B 1 120 ? 10.195 9.188 -11.688 1 30.56 120 CYS B C 1
ATOM 2484 O O . CYS B 1 120 ? 9.469 8.703 -10.82 1 30.56 120 CYS B O 1
ATOM 2486 N N . GLY B 1 121 ? 9.992 8.945 -12.945 1 32.06 121 GLY B N 1
ATOM 2487 C CA . GLY B 1 121 ? 9.477 7.766 -13.625 1 32.06 121 GLY B CA 1
ATOM 2488 C C . GLY B 1 121 ? 8.047 7.918 -14.094 1 32.06 121 GLY B C 1
ATOM 2489 O O . GLY B 1 121 ? 7.309 8.766 -13.586 1 32.06 121 GLY B O 1
ATOM 2490 N N . ALA B 1 122 ? 7.855 7.84 -15.328 1 32.47 122 ALA B N 1
ATOM 2491 C CA . ALA B 1 122 ? 6.598 7.891 -16.062 1 32.47 122 ALA B CA 1
ATOM 2492 C C . ALA B 1 122 ? 5.508 7.094 -15.359 1 32.47 122 ALA B C 1
ATOM 2494 O O . ALA B 1 122 ? 5.73 5.953 -14.945 1 32.47 122 ALA B O 1
ATOM 2495 N N . LEU B 1 123 ? 4.691 7.809 -14.711 1 36.09 123 LEU B N 1
ATOM 2496 C CA . LEU B 1 123 ? 3.506 7.137 -14.188 1 36.09 123 LEU B CA 1
ATOM 2497 C C . LEU B 1 123 ? 2.811 6.332 -15.281 1 36.09 123 LEU B C 1
ATOM 2499 O O . LEU B 1 123 ? 2.627 6.824 -16.406 1 36.09 123 LEU B O 1
ATOM 2503 N N . ARG B 1 124 ? 3.129 5.281 -15.531 1 39.94 124 ARG B N 1
ATOM 2504 C CA . ARG B 1 124 ? 2.234 4.516 -16.391 1 39.94 124 ARG B CA 1
ATOM 2505 C C . ARG B 1 124 ? 0.787 4.637 -15.93 1 39.94 124 ARG B C 1
ATOM 2507 O O . ARG B 1 124 ? 0.527 4.848 -14.742 1 39.94 124 ARG B O 1
ATOM 2514 N N . PRO B 1 125 ? -0.183 4.883 -16.766 1 40.22 125 PRO B N 1
ATOM 2515 C CA . PRO B 1 125 ? -1.62 4.934 -16.484 1 40.22 125 PRO B CA 1
ATOM 2516 C C . PRO B 1 125 ? -2.016 4.094 -15.281 1 40.22 125 PRO B C 1
ATOM 2518 O O . PRO B 1 125 ? -1.241 3.246 -14.828 1 40.22 125 PRO B O 1
ATOM 2521 N N . ASN B 1 126 ? -3.348 3.91 -14.828 1 46.78 126 ASN B N 1
ATOM 2522 C CA . ASN B 1 126 ? -4.168 3.6 -13.664 1 46.78 126 ASN B CA 1
ATOM 2523 C C . ASN B 1 126 ? -3.785 2.256 -13.055 1 46.78 126 ASN B C 1
ATOM 2525 O O . ASN B 1 126 ? -4.352 1.221 -13.414 1 46.78 126 ASN B O 1
ATOM 2529 N N . GLU B 1 127 ? -2.588 2.168 -12.5 1 67.12 127 GLU B N 1
ATOM 2530 C CA . GLU B 1 127 ? -2.027 0.873 -12.125 1 67.12 127 GLU B CA 1
ATOM 2531 C C . GLU B 1 127 ? -2.25 0.579 -10.648 1 67.12 127 GLU B C 1
ATOM 2533 O O . GLU B 1 127 ? -2.045 -0.549 -10.195 1 67.12 127 GLU B O 1
ATOM 2538 N N . PHE B 1 128 ? -2.934 1.651 -10.047 1 74.94 128 PHE B N 1
ATOM 2539 C CA . PHE B 1 128 ? -3.326 1.397 -8.672 1 74.94 128 PHE B CA 1
ATOM 2540 C C . PHE B 1 128 ? -4.695 0.73 -8.609 1 74.94 128 PHE B C 1
ATOM 2542 O O . PHE B 1 128 ? -5.625 1.151 -9.297 1 74.94 128 PHE B O 1
ATOM 2549 N N . GLY B 1 129 ? -4.836 -0.32 -7.852 1 83.25 129 GLY B N 1
ATOM 2550 C CA . GLY B 1 129 ? -6.098 -1.012 -7.664 1 83.25 129 GLY B CA 1
ATOM 2551 C 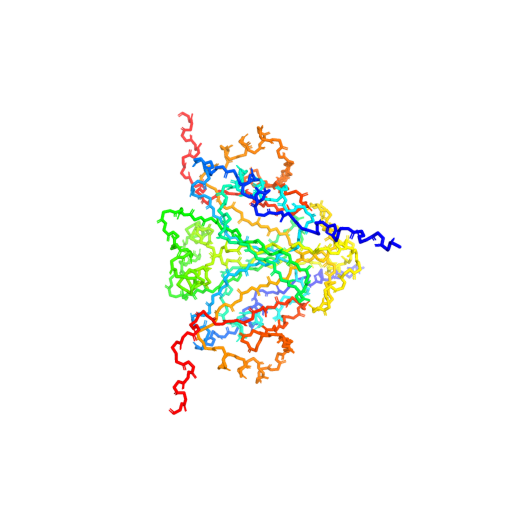C . GLY B 1 129 ? -6.941 -0.421 -6.547 1 83.25 129 GLY B C 1
ATOM 2552 O O . GLY B 1 129 ? -7.781 0.449 -6.793 1 83.25 129 GLY B O 1
ATOM 2553 N N . HIS B 1 130 ? -6.551 -0.806 -5.289 1 88.25 130 HIS B N 1
ATOM 2554 C CA . HIS B 1 130 ? -7.305 -0.349 -4.125 1 88.25 130 HIS B CA 1
ATOM 2555 C C . HIS B 1 130 ? -6.512 -0.557 -2.84 1 88.25 130 HIS B C 1
ATOM 2557 O O . HIS B 1 130 ? -5.5 -1.262 -2.838 1 88.25 130 HIS B O 1
ATOM 2563 N N . PHE B 1 131 ? -6.93 0.173 -1.847 1 94.81 131 PHE B N 1
ATOM 2564 C CA . PHE B 1 131 ? -6.598 -0.207 -0.479 1 94.81 131 PHE B CA 1
ATOM 2565 C C . PHE B 1 131 ? -7.59 -1.234 0.053 1 94.81 131 PHE B C 1
ATOM 2567 O O . PHE B 1 131 ? -8.797 -1.12 -0.181 1 94.81 131 PHE B O 1
ATOM 2574 N N . GLY B 1 132 ? -7.102 -2.24 0.686 1 96.31 132 GLY B N 1
ATOM 2575 C CA . GLY B 1 132 ? -7.953 -3.158 1.425 1 96.31 132 GLY B CA 1
ATOM 2576 C C . GLY B 1 132 ? -7.926 -2.922 2.924 1 96.31 132 GLY B C 1
ATOM 2577 O O . GLY B 1 132 ? -6.879 -3.061 3.561 1 96.31 132 GLY B O 1
ATOM 2578 N N . VAL B 1 133 ? -9.078 -2.584 3.463 1 97.69 133 VAL B N 1
ATOM 2579 C CA . VAL B 1 133 ? -9.188 -2.305 4.891 1 97.69 133 VAL B CA 1
ATOM 2580 C C . VAL B 1 133 ? -10.062 -3.363 5.559 1 97.69 133 VAL B C 1
ATOM 2582 O O . VAL B 1 133 ? -11.227 -3.543 5.184 1 97.69 133 VAL B O 1
ATOM 2585 N N . ALA B 1 134 ? -9.461 -4.07 6.492 1 96.81 134 ALA B N 1
ATOM 2586 C CA . ALA B 1 134 ? -10.188 -5.035 7.312 1 96.81 134 ALA B CA 1
ATOM 2587 C C . ALA B 1 134 ? -10.859 -4.352 8.5 1 96.81 134 ALA B C 1
ATOM 2589 O O . ALA B 1 134 ? -10.242 -3.545 9.195 1 96.81 134 ALA B O 1
ATOM 2590 N N . VAL B 1 135 ? -12.141 -4.66 8.688 1 96.06 135 VAL B N 1
ATOM 2591 C CA . VAL B 1 135 ? -12.898 -4.098 9.797 1 96.06 135 VAL B CA 1
ATOM 2592 C C . VAL B 1 135 ? -13.461 -5.223 10.664 1 96.06 135 VAL B C 1
ATOM 2594 O O . VAL B 1 135 ? -13.75 -6.312 10.156 1 96.06 135 VAL B O 1
ATOM 2597 N N . PRO B 1 136 ? -13.625 -4.949 11.977 1 92.94 136 PRO B N 1
ATOM 2598 C CA . PRO B 1 136 ? -14.141 -6.004 12.852 1 92.94 136 PRO B CA 1
ATOM 2599 C C . PRO B 1 136 ? -15.578 -6.387 12.531 1 92.94 136 PRO B C 1
ATOM 2601 O O . PRO B 1 136 ? -15.953 -7.559 12.648 1 92.94 136 PRO B O 1
ATOM 2604 N N . ASN B 1 137 ? -16.391 -5.41 12.203 1 91.88 137 ASN B N 1
ATOM 2605 C CA . ASN B 1 137 ? -17.797 -5.598 11.883 1 91.88 137 ASN B CA 1
ATOM 2606 C C . ASN B 1 137 ? -18.188 -4.875 10.594 1 91.88 137 ASN B C 1
ATOM 2608 O O . ASN B 1 137 ? -18.344 -3.652 10.594 1 91.88 137 ASN B O 1
ATOM 2612 N N . TYR B 1 138 ? -18.344 -5.676 9.539 1 93.94 138 TYR B N 1
ATOM 2613 C CA . TYR B 1 138 ? -18.594 -5.137 8.203 1 93.94 138 TYR B CA 1
ATOM 2614 C C . TYR B 1 138 ? -19.891 -4.332 8.172 1 93.94 138 TYR B C 1
ATOM 2616 O O . TYR B 1 138 ? -19.906 -3.201 7.684 1 93.94 138 TYR B O 1
ATOM 2624 N N . LYS B 1 139 ? -20.938 -4.898 8.695 1 92.31 139 LYS B N 1
ATOM 2625 C CA . LYS B 1 139 ? -22.25 -4.266 8.648 1 92.31 139 LYS B CA 1
ATOM 2626 C C . LYS B 1 139 ? -22.234 -2.926 9.375 1 92.31 139 LYS B C 1
ATOM 2628 O O . LYS B 1 139 ? -22.734 -1.923 8.859 1 92.31 139 LYS B O 1
ATOM 2633 N N . LYS B 1 140 ? -21.656 -2.893 10.523 1 94.94 140 LYS B N 1
ATOM 2634 C CA . LYS B 1 140 ? -21.609 -1.658 11.305 1 94.94 140 LYS B CA 1
ATOM 2635 C C . LYS B 1 140 ? -20.734 -0.607 10.609 1 94.94 140 LYS B C 1
ATOM 2637 O O . LYS B 1 140 ? -21.094 0.576 10.594 1 94.94 140 LYS B O 1
ATOM 2642 N N . ALA B 1 141 ? -19.656 -1.071 10.062 1 95.88 141 ALA B N 1
ATOM 2643 C CA . ALA B 1 141 ? -18.781 -0.141 9.359 1 95.88 141 ALA B CA 1
ATOM 2644 C C . ALA B 1 141 ? -19.5 0.473 8.156 1 95.88 141 ALA B C 1
ATOM 2646 O O . ALA B 1 141 ? -19.453 1.69 7.961 1 95.88 141 ALA B O 1
ATOM 2647 N N . MET B 1 142 ? -20.188 -0.35 7.414 1 95.06 142 MET B N 1
ATOM 2648 C CA . MET B 1 142 ? -20.844 0.122 6.203 1 95.06 142 MET B CA 1
ATOM 2649 C C . MET B 1 142 ? -22 1.051 6.547 1 95.06 142 MET B C 1
ATOM 2651 O O . MET B 1 142 ? -22.25 2.025 5.836 1 95.06 142 MET B O 1
ATOM 2655 N N . GLU B 1 143 ? -22.672 0.699 7.602 1 96.06 143 GLU B N 1
ATOM 2656 C CA . GLU B 1 143 ? -23.734 1.597 8.062 1 96.06 143 GLU B CA 1
ATOM 2657 C C . GLU B 1 143 ? -23.172 2.977 8.398 1 96.06 143 GLU B C 1
ATOM 2659 O O . GLU B 1 143 ? -23.75 3.996 8.023 1 96.06 143 GLU B O 1
ATOM 2664 N N . ARG B 1 144 ? -22.062 3.029 9.016 1 97.31 144 ARG B N 1
ATOM 2665 C CA . ARG B 1 144 ? -21.438 4.297 9.367 1 97.31 144 ARG B CA 1
ATOM 2666 C C . ARG B 1 144 ? -20.969 5.047 8.125 1 97.31 144 ARG B C 1
ATOM 2668 O O . ARG B 1 144 ? -21.219 6.25 7.992 1 97.31 144 ARG B O 1
ATOM 2675 N N . PHE B 1 145 ? -20.328 4.344 7.219 1 97.69 145 PHE B N 1
ATOM 2676 C CA . PHE B 1 145 ? -19.875 4.988 6 1 97.69 145 PHE B CA 1
ATOM 2677 C C . PHE B 1 145 ? -21.031 5.59 5.223 1 97.69 145 PHE B C 1
ATOM 2679 O O . PHE B 1 145 ? -20.922 6.699 4.691 1 97.69 145 PHE B O 1
ATOM 2686 N N . ARG B 1 146 ? -22.141 4.859 5.211 1 96.38 146 ARG B N 1
ATOM 2687 C CA . ARG B 1 146 ? -23.328 5.375 4.559 1 96.38 146 ARG B CA 1
ATOM 2688 C C . ARG B 1 146 ? -23.844 6.629 5.258 1 96.38 146 ARG B C 1
ATOM 2690 O O . ARG B 1 146 ? -24.172 7.621 4.605 1 96.38 146 ARG B O 1
ATOM 2697 N N . SER B 1 147 ? -23.875 6.609 6.52 1 97.69 147 SER B N 1
ATOM 2698 C CA . SER B 1 147 ? -24.391 7.734 7.293 1 97.69 147 SER B CA 1
ATOM 2699 C C . SER B 1 147 ? -23.516 8.969 7.125 1 97.69 147 SER B C 1
ATOM 2701 O O . SER B 1 147 ? -23.984 10.094 7.262 1 97.69 147 SER B O 1
ATOM 2703 N N . LEU B 1 148 ? -22.266 8.719 6.824 1 97.62 148 LEU B N 1
ATOM 2704 C CA . LEU B 1 148 ? -21.312 9.82 6.648 1 97.62 148 LEU B CA 1
ATOM 2705 C C . LEU B 1 148 ? -21.344 10.328 5.211 1 97.62 148 LEU B C 1
ATOM 2707 O O . LEU B 1 148 ? -20.609 11.258 4.863 1 97.62 148 LEU B O 1
ATOM 2711 N N . GLY B 1 149 ? -22.094 9.609 4.348 1 96.62 149 GLY B N 1
ATOM 2712 C CA . GLY B 1 149 ? -22.266 10.07 2.98 1 96.62 149 GLY B CA 1
ATOM 2713 C C . GLY B 1 149 ? -21.188 9.578 2.037 1 96.62 149 GLY B C 1
ATOM 2714 O O . GLY B 1 149 ? -20.984 10.156 0.967 1 96.62 149 GLY B O 1
ATOM 2715 N N . CYS B 1 150 ? -20.531 8.602 2.383 1 96 150 CYS B N 1
ATOM 2716 C CA . CYS B 1 150 ? -19.516 8.039 1.495 1 96 150 CYS B CA 1
ATOM 2717 C C . CYS B 1 150 ? -20.156 7.445 0.245 1 96 150 CYS B C 1
ATOM 2719 O O . CYS B 1 150 ? -21.25 6.875 0.31 1 96 150 CYS B O 1
ATOM 2721 N N . THR B 1 151 ? -19.469 7.648 -0.85 1 92.81 151 THR B N 1
ATOM 2722 C CA . THR B 1 151 ? -19.844 6.887 -2.037 1 92.81 151 THR B CA 1
ATOM 2723 C C . THR B 1 151 ? -19.516 5.406 -1.854 1 92.81 151 THR B C 1
ATOM 2725 O O . THR B 1 151 ? -18.391 5.043 -1.536 1 92.81 151 THR B O 1
ATOM 2728 N N . ILE B 1 152 ? -20.562 4.566 -2.064 1 92 152 ILE B N 1
ATOM 2729 C CA . ILE B 1 152 ? -20.406 3.129 -1.871 1 92 152 ILE B CA 1
ATOM 2730 C C . ILE B 1 152 ? -20.609 2.406 -3.201 1 92 152 ILE B C 1
ATOM 2732 O O . ILE B 1 152 ? -21.562 2.689 -3.936 1 92 152 ILE B O 1
ATOM 2736 N N . ILE B 1 153 ? -19.625 1.544 -3.516 1 86.12 153 ILE B N 1
ATOM 2737 C CA . ILE B 1 153 ? -19.703 0.667 -4.676 1 86.12 153 ILE B CA 1
ATOM 2738 C C . ILE B 1 153 ? -19.781 -0.789 -4.219 1 86.12 153 ILE B C 1
ATOM 2740 O O . ILE B 1 153 ? -18.766 -1.379 -3.848 1 86.12 153 ILE B O 1
ATOM 2744 N N . PRO B 1 154 ? -20.984 -1.309 -4.258 1 81.38 154 PRO B N 1
ATOM 2745 C CA . PRO B 1 154 ? -21.109 -2.709 -3.844 1 81.38 154 PRO B CA 1
ATOM 2746 C C . PRO B 1 154 ? -20.469 -3.676 -4.84 1 81.38 154 PRO B C 1
ATOM 2748 O O . PRO B 1 154 ? -20.453 -3.408 -6.043 1 81.38 154 PRO B O 1
ATOM 2751 N N . CYS B 1 155 ? -19.875 -4.727 -4.254 1 75.88 155 CYS B N 1
ATOM 2752 C CA . CYS B 1 155 ? -19.438 -5.812 -5.125 1 75.88 155 CYS B CA 1
ATOM 2753 C C . CYS B 1 155 ? -20.594 -6.73 -5.484 1 75.88 155 CYS B C 1
ATOM 2755 O O . CYS B 1 155 ? -21.234 -7.312 -4.602 1 75.88 155 CYS B O 1
ATOM 2757 N N . LYS B 1 156 ? -20.938 -6.828 -6.637 1 67.88 156 LYS B N 1
ATOM 2758 C CA . LYS B 1 156 ? -22.109 -7.555 -7.105 1 67.88 156 LYS B CA 1
ATOM 2759 C C . LYS B 1 156 ? -22.016 -9.039 -6.758 1 67.88 156 LYS B C 1
ATOM 2761 O O . LYS B 1 156 ? -23.031 -9.68 -6.469 1 67.88 156 LYS B O 1
ATOM 2766 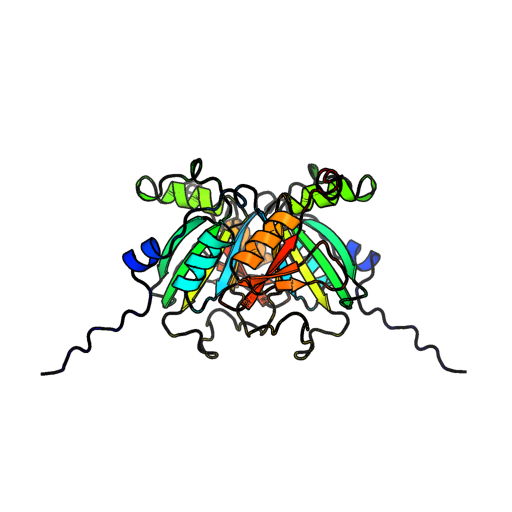N N . ASN B 1 157 ? -20.844 -9.484 -6.742 1 61.84 157 ASN B N 1
ATOM 2767 C CA . ASN B 1 157 ? -20.703 -10.93 -6.609 1 61.84 157 ASN B CA 1
ATOM 2768 C C . ASN B 1 157 ? -20.328 -11.328 -5.188 1 61.84 157 ASN B C 1
ATOM 2770 O O . ASN B 1 157 ? -20.188 -12.516 -4.887 1 61.84 157 ASN B O 1
ATOM 2774 N N . ASP B 1 158 ? -20.203 -10.391 -4.309 1 70.31 158 ASP B N 1
ATOM 2775 C CA . ASP B 1 158 ? -19.812 -10.664 -2.932 1 70.31 158 ASP B CA 1
ATOM 2776 C C . ASP B 1 158 ? -20.391 -9.625 -1.978 1 70.31 158 ASP B C 1
ATOM 2778 O O . ASP B 1 158 ? -19.875 -8.5 -1.898 1 70.31 158 ASP B O 1
ATOM 2782 N N . GLU B 1 159 ? -21.344 -9.977 -1.271 1 70.44 159 GLU B N 1
ATOM 2783 C CA . GLU B 1 159 ? -22.047 -9.047 -0.394 1 70.44 159 GLU B CA 1
ATOM 2784 C C . GLU B 1 159 ? -21.219 -8.727 0.849 1 70.44 159 GLU B C 1
ATOM 2786 O O . GLU B 1 159 ? -21.562 -7.816 1.61 1 70.44 159 GLU B O 1
ATOM 2791 N N . SER B 1 160 ? -20.156 -9.461 0.951 1 76.75 160 SER B N 1
ATOM 2792 C CA . SER B 1 160 ? -19.359 -9.266 2.152 1 76.75 160 SER B CA 1
ATOM 2793 C C . SER B 1 160 ? -18.234 -8.258 1.911 1 76.75 160 SER B C 1
ATOM 2795 O O . SER B 1 160 ? -17.422 -8.008 2.795 1 76.75 160 SER B O 1
ATOM 2797 N N . LEU B 1 161 ? -18.266 -7.684 0.733 1 85.75 161 LEU B N 1
ATOM 2798 C CA . LEU B 1 161 ? -17.25 -6.699 0.389 1 85.75 161 LEU B CA 1
ATOM 2799 C C . LEU B 1 161 ? -17.859 -5.527 -0.374 1 85.75 161 LEU B C 1
ATOM 2801 O O . LEU B 1 161 ? -18.797 -5.707 -1.154 1 85.75 161 LEU B O 1
ATOM 2805 N N . SER B 1 162 ? -17.469 -4.371 -0.066 1 90.31 162 SER B N 1
ATOM 2806 C CA . SER B 1 162 ? -17.812 -3.154 -0.792 1 90.31 162 SER B CA 1
ATOM 2807 C C . SER B 1 162 ? -16.641 -2.193 -0.871 1 90.31 162 SER B C 1
ATOM 2809 O O . SER B 1 162 ? -15.664 -2.33 -0.122 1 90.31 162 SER B O 1
ATOM 2811 N N . TYR B 1 163 ? -16.781 -1.346 -1.805 1 90.69 163 TYR B N 1
ATOM 2812 C CA . TYR B 1 163 ? -15.805 -0.269 -1.902 1 90.69 163 TYR B CA 1
ATOM 2813 C C . TYR B 1 163 ? -16.406 1.059 -1.46 1 90.69 163 TYR B C 1
ATOM 2815 O O . TYR B 1 163 ? -17.594 1.321 -1.699 1 90.69 163 TYR B O 1
ATOM 2823 N N . ILE B 1 164 ? -15.633 1.811 -0.823 1 93.88 164 ILE B N 1
ATOM 2824 C CA . ILE B 1 164 ? -15.914 3.236 -0.684 1 93.88 164 ILE B CA 1
ATOM 2825 C C . ILE B 1 164 ? -14.836 4.047 -1.402 1 93.88 164 ILE B C 1
ATOM 2827 O O . ILE B 1 164 ? -13.758 3.529 -1.694 1 93.88 164 ILE B O 1
ATOM 2831 N N . LEU B 1 165 ? -15.125 5.266 -1.708 1 91.44 165 LEU B N 1
ATOM 2832 C CA . LEU B 1 165 ? -14.18 6.121 -2.41 1 91.44 165 LEU B CA 1
ATOM 2833 C C . LEU B 1 165 ? -13.633 7.203 -1.483 1 91.44 165 LEU B C 1
ATOM 2835 O O . LEU B 1 165 ? -14.383 7.793 -0.704 1 91.44 165 LEU B O 1
ATOM 2839 N N . ASP B 1 166 ? -12.344 7.406 -1.559 1 93.94 166 ASP B N 1
ATOM 2840 C CA . ASP B 1 166 ? -11.781 8.547 -0.842 1 93.94 166 ASP B CA 1
ATOM 2841 C C . ASP B 1 166 ? -11.953 9.836 -1.642 1 93.94 166 ASP B C 1
ATOM 2843 O O . ASP B 1 166 ? -12.531 9.82 -2.732 1 93.94 166 ASP B O 1
ATOM 2847 N N . PRO B 1 167 ? -11.531 11 -1.176 1 92.62 167 PRO B N 1
ATOM 2848 C CA . PRO B 1 167 ? -11.805 12.289 -1.817 1 92.62 167 PRO B CA 1
ATOM 2849 C C . PRO B 1 167 ? -11.25 12.367 -3.238 1 92.62 167 PRO B C 1
ATOM 2851 O O . PRO B 1 167 ? -11.766 13.133 -4.062 1 92.62 167 PRO B O 1
ATOM 2854 N N . ASP B 1 168 ? -10.188 11.602 -3.533 1 89.12 168 ASP B N 1
ATOM 2855 C CA . ASP B 1 168 ? -9.594 11.641 -4.863 1 89.12 168 ASP B CA 1
ATOM 2856 C C . ASP B 1 168 ? -10.109 10.5 -5.734 1 89.12 168 ASP B C 1
ATOM 2858 O O . ASP B 1 168 ? -9.656 10.312 -6.863 1 89.12 168 ASP B O 1
ATOM 2862 N N . GLY B 1 169 ? -10.938 9.664 -5.188 1 87.31 169 GLY B N 1
ATOM 2863 C CA . GLY B 1 169 ? -11.547 8.602 -5.969 1 87.31 169 GLY B CA 1
ATOM 2864 C C . GLY B 1 169 ? -10.82 7.273 -5.832 1 87.31 169 GLY B C 1
ATOM 2865 O O . GLY B 1 169 ? -11.141 6.309 -6.527 1 87.31 169 GLY B O 1
ATOM 2866 N N . TYR B 1 170 ? -9.789 7.23 -5 1 88.69 170 TYR B N 1
ATOM 2867 C CA . TYR B 1 170 ? -9.188 5.93 -4.727 1 88.69 170 TYR B CA 1
ATOM 2868 C C . TYR B 1 170 ? -10.195 4.98 -4.09 1 88.69 170 TYR B C 1
ATOM 2870 O O . TYR B 1 170 ? -10.969 5.383 -3.223 1 88.69 170 TYR B O 1
ATOM 2878 N N . ARG B 1 171 ? -10.133 3.775 -4.543 1 89.5 171 ARG B N 1
ATOM 2879 C CA . ARG B 1 171 ? -11.031 2.764 -3.992 1 89.5 171 ARG B CA 1
ATOM 2880 C C . ARG B 1 171 ? -10.461 2.168 -2.709 1 89.5 171 ARG B C 1
ATOM 2882 O O . ARG B 1 171 ? -9.266 1.872 -2.631 1 89.5 171 ARG B O 1
ATOM 2889 N N . ILE B 1 172 ? -11.305 2.076 -1.801 1 94.25 172 ILE B N 1
ATOM 2890 C CA . ILE B 1 172 ? -11.008 1.381 -0.553 1 94.25 172 ILE B CA 1
ATOM 2891 C C . ILE B 1 172 ? -11.969 0.211 -0.37 1 94.25 172 ILE B C 1
ATOM 2893 O O . ILE B 1 172 ? -13.172 0.412 -0.2 1 94.25 172 ILE B O 1
ATOM 2897 N N . GLU B 1 173 ? -11.414 -0.936 -0.459 1 94.25 173 GLU B N 1
ATOM 2898 C CA . GLU B 1 173 ? -12.195 -2.152 -0.248 1 94.25 173 GLU B CA 1
ATOM 2899 C C . GLU B 1 173 ? -12.375 -2.441 1.239 1 94.25 173 GLU B C 1
ATOM 2901 O O . GLU B 1 173 ? -11.398 -2.518 1.986 1 94.25 173 GLU B O 1
ATOM 2906 N N . ILE B 1 174 ? -13.664 -2.584 1.65 1 95.75 174 ILE B N 1
ATOM 2907 C CA . ILE B 1 174 ? -13.992 -2.871 3.043 1 95.75 174 ILE B CA 1
ATOM 2908 C C . ILE B 1 174 ? -14.453 -4.32 3.178 1 95.75 174 ILE B C 1
ATOM 2910 O O . ILE B 1 174 ? -15.344 -4.766 2.447 1 95.75 174 ILE B O 1
ATOM 2914 N N . PHE B 1 175 ? -13.766 -5.055 4.062 1 93.12 175 PHE B N 1
ATOM 2915 C CA . PHE B 1 175 ? -14.156 -6.441 4.289 1 93.12 175 PHE B CA 1
ATOM 2916 C C . PHE B 1 175 ? -13.914 -6.84 5.742 1 93.12 175 PHE B C 1
ATOM 2918 O O . PHE B 1 175 ? -13.312 -6.082 6.508 1 93.12 175 PHE B O 1
ATOM 2925 N N . THR B 1 176 ? -14.547 -7.918 6.152 1 88.5 176 THR B N 1
ATOM 2926 C CA . THR B 1 176 ? -14.297 -8.445 7.492 1 88.5 176 THR B CA 1
ATOM 2927 C C . THR B 1 176 ? -13.57 -9.781 7.422 1 88.5 176 THR B C 1
ATOM 2929 O O . THR B 1 176 ? -13.664 -10.492 6.422 1 88.5 176 THR B O 1
ATOM 2932 N N . VAL B 1 177 ? -12.547 -9.977 8.367 1 73.44 177 VAL B N 1
ATOM 2933 C CA . VAL B 1 177 ? -11.812 -11.234 8.43 1 73.44 177 VAL B CA 1
ATOM 2934 C C . VAL B 1 177 ? -12.648 -12.281 9.172 1 73.44 177 VAL B C 1
ATOM 2936 O O . VAL B 1 177 ? -12.375 -13.484 9.07 1 73.44 177 VAL B O 1
ATOM 2939 N N . ARG B 1 178 ? -13.523 -11.977 10.156 1 57.31 178 ARG B N 1
ATOM 2940 C CA . ARG B 1 178 ? -14.258 -12.938 10.977 1 57.31 178 ARG B CA 1
ATOM 2941 C C . ARG B 1 178 ? -15.383 -13.594 10.18 1 57.31 178 ARG B C 1
ATOM 2943 O O . ARG B 1 178 ? -16.469 -13.023 10.047 1 57.31 178 ARG B O 1
ATOM 2950 N N . TRP B 1 179 ? -15.094 -14.25 9.078 1 46.25 179 TRP B N 1
ATOM 2951 C CA . TRP B 1 179 ? -16.266 -14.844 8.453 1 46.25 179 TRP B CA 1
ATOM 2952 C C . TRP B 1 179 ? -17.188 -15.477 9.492 1 46.25 179 TRP B C 1
ATOM 2954 O O . TRP B 1 179 ? -18.406 -15.508 9.328 1 46.25 179 TRP B O 1
ATOM 2964 N N . GLY B 1 180 ? -16.672 -16.5 10.227 1 40.56 180 GLY B N 1
ATOM 2965 C CA . GLY B 1 180 ? -17.562 -17.359 11 1 40.56 180 GLY B CA 1
ATOM 2966 C C . GLY B 1 180 ? -18.344 -16.609 12.055 1 40.56 180 GLY B C 1
ATOM 2967 O O . GLY B 1 180 ? -19.5 -16.922 12.32 1 40.56 180 GLY B O 1
ATOM 2968 N N . ASP B 1 181 ? -17.672 -16.047 13.047 1 40.06 181 ASP B N 1
ATOM 2969 C CA . ASP B 1 181 ? -18.422 -15.906 14.297 1 40.06 181 ASP B CA 1
ATOM 2970 C C . ASP B 1 181 ? -19.625 -15 14.117 1 40.06 181 ASP B C 1
ATOM 2972 O O . ASP B 1 181 ? -20.75 -15.477 13.945 1 40.06 181 ASP B O 1
ATOM 2976 N N . ASP B 1 182 ? -19.688 -13.703 14.969 1 38.19 182 ASP B N 1
ATOM 2977 C CA . ASP B 1 182 ? -20.859 -13.039 15.531 1 38.19 182 ASP B CA 1
ATOM 2978 C C . ASP B 1 182 ? -21.625 -12.266 14.461 1 38.19 182 ASP B C 1
ATOM 2980 O O . ASP B 1 182 ? -22.484 -11.438 14.781 1 38.19 182 ASP B O 1
ATOM 2984 N N . ASP B 1 183 ? -21.344 -12.156 13.312 1 39.28 183 ASP B N 1
ATOM 2985 C CA . ASP B 1 183 ? -22.484 -11.43 12.781 1 39.28 183 ASP B CA 1
ATOM 2986 C C . ASP B 1 183 ? -23.781 -12.211 12.969 1 39.28 183 ASP B C 1
ATOM 2988 O O . ASP B 1 183 ? -24.859 -11.742 12.602 1 39.28 183 ASP B O 1
ATOM 2992 N N . GLN B 1 184 ? -23.797 -13.562 12.969 1 34 184 GLN B N 1
ATOM 2993 C CA . GLN B 1 184 ? -25.078 -14.234 12.984 1 34 184 GLN B CA 1
ATOM 2994 C C . GLN B 1 184 ? -25.812 -13.992 14.297 1 34 184 GLN B C 1
ATOM 2996 O O . GLN B 1 184 ? -26.984 -14.375 14.438 1 34 184 GLN B O 1
ATOM 3001 N N . ASN B 1 185 ? -25.141 -13.812 15.438 1 31.64 185 ASN B N 1
ATOM 3002 C CA . ASN B 1 185 ? -26.062 -13.922 16.562 1 31.64 185 ASN B CA 1
ATOM 3003 C C . ASN B 1 185 ? -26.984 -12.703 16.656 1 31.64 185 ASN B C 1
ATOM 3005 O O . ASN B 1 185 ? -26.891 -11.922 17.594 1 31.64 185 ASN B O 1
ATOM 3009 N N . ASP B 1 186 ? -27.156 -11.953 15.531 1 29.62 186 ASP B N 1
ATOM 3010 C CA . ASP B 1 186 ? -28.359 -11.164 15.812 1 29.62 186 ASP B CA 1
ATOM 3011 C C . ASP B 1 186 ? -29.594 -12.062 15.898 1 29.62 186 ASP B C 1
ATOM 3013 O O . ASP B 1 186 ? -30.719 -11.57 16.016 1 29.62 186 ASP B O 1
ATOM 3017 N N . GLY B 1 187 ? -29.578 -13.461 15.672 1 24.42 187 GLY B N 1
ATOM 3018 C CA . GLY B 1 187 ? -30.891 -13.922 16.078 1 24.42 187 GLY B CA 1
ATOM 3019 C C . GLY B 1 187 ? -31.109 -13.828 17.578 1 24.42 187 GLY B C 1
ATOM 3020 O O . GLY B 1 187 ? -30.156 -13.766 18.344 1 24.42 187 GLY B O 1
#

Secondary structure (DSSP, 8-state):
----------S--HHHHHHHPPPPPGGGTT-EEEEEEEEES-HHHHHIIIIIIS--EEEEEEEETTTTEEEEEEE---GGG---TTT-HHHHHHHHHTSS-EEEEEEETT---TT---SSS---SS-EEEEEEEES-HHHHHHHHHHTT--EEE-TT-TT-EEEE-TT--EEEEEES--SSTTSTT-/----------S--HHHHHHHPPPPPGGGTT-EEEEEEEEES-HHHHHIIIIIIS--EEEEEEEETTTTEEEEEEE---GGG---TTT-HHHHHHHHHTSS-EEEEEEETT---TT---SSS---SS-EEEEEEEES-HHHHHHHHHHTT--EEE-TT-TT-EEEE-TT--EEEEEES--SSTTSTT-

Radius of gyration: 21.46 Å; Cα contacts (8 Å, |Δi|>4): 699; chains: 2; bounding box: 67×80×61 Å

Sequence (374 aa):
MTSVVEEGVLYPTEVEIKNAIQPKPKIAEDFLLAEVSIRISNPLATIKFYTGVLGMTLLTWWNDQKTRTTNYVFTFVDEAIIPPKERDENHFNKWRLSRAGNIEMAYSWDGITGKTKYECGALRPNEFGHFGVAVPNYKKAMERFRSLGCTIIPCKNDESLSYILDPDGYRIEIFTVRWGDDDQNDGMTSVVEEGVLYPTEVEIKNAIQPKPKIAEDFLLAEVSIRISNPLATIKFYTGVLGMTLLTWWNDQKTRTTNYVFTFVDEAIIPPKERDENHFNKWRLSRAGNIEMAYSWDGITGKTKYECGALRPNEFGHFGVAVPNYKKAMERFRSLGCTIIPCKNDESLSYILDPDGYRIEIFTVRWGDDDQNDG

pLDDT: mean 82.91, std 22.37, range [22.86, 98.81]